Protein AF-A0A1N7SXP9-F1 (afdb_monomer)

Foldseek 3Di:
DPPDDPDDDDDDDDPDDDFDDDADPQFQAAGDDDDDDPPDDDDDDDDDADDDDDDPDWDDDWDKDKDFDWAADPCLQCPVLVVQQVVCDPNRDDADWAAFDPDQQLQRSLVHGQDNVRTDGRCSVVVLQLACQPPFADLLDDGDDDRHSNVDDPRCRRRNDGGFDDDDPVRDDFRPPPDPDDDDDADPPDHDPVSVVVSVVVVVVVNCCRGQNVDPQSVCVVVVHGDDCVRVSHIGTPDMDMDIDDDGDDDDDD

Organism: NCBI:txid1701573

Sequence (254 aa):
MSNIQTGAERMPHDLSHLGFLAGQIGRLITISTTPVIAGDSFEMDAVGALRLSPLRRGLAIDSTVDIFTFYVPHRHVYGEQWIKFMKDGVNATPLPTVNTTGYIDHAAFLGTINPDTNKIPKHLFQGYLNIYNNYFKAPWMPDRTEANPNELNQDDARYGFRCCHLKNIWTAPLPPETELSRQMTTSTTSIDIMGLQAAYANLHTDQERDYFMQRYHDVISSFGGKTSYDADNRPLLVMRSNLWASGYDVDGTD

Mean predicted aligned error: 4.76 Å

pLDDT: mean 95.58, std 4.54, range [49.41, 98.5]

Solvent-accessible surface area (backbone atoms only — not comparable to full-atom values): 16625 Å² total; per-residue (Å²): 133,86,91,70,87,88,76,80,82,92,72,93,76,91,80,85,79,88,78,90,85,85,77,49,91,61,30,54,58,39,78,75,86,79,94,80,60,95,86,66,84,86,85,85,87,90,84,86,85,89,81,78,79,89,66,98,60,71,87,86,76,71,48,79,47,79,50,77,43,70,50,67,61,63,51,66,61,50,38,69,58,40,57,49,32,68,71,48,46,97,75,34,74,80,81,66,65,30,45,38,44,95,44,63,48,35,33,30,24,69,47,37,76,42,48,96,81,29,54,45,59,39,55,62,58,46,42,51,44,42,43,40,58,72,70,45,52,61,88,85,53,80,74,76,74,77,86,32,53,51,75,47,54,71,59,44,19,42,30,15,48,76,47,72,64,77,80,42,84,86,62,54,59,77,56,89,83,63,78,91,73,84,89,77,95,63,58,99,88,51,73,59,69,69,57,50,54,51,51,52,54,50,50,51,58,51,50,48,31,66,76,70,28,80,43,73,61,44,49,42,40,74,75,73,46,87,71,61,51,78,76,74,54,46,53,43,79,75,48,77,49,76,49,74,53,78,87,82,72,82,85,85,85,128

Radius of gyration: 24.66 Å; Cα contacts (8 Å, |Δi|>4): 259; chains: 1; bounding box: 56×69×88 Å

Secondary structure (DSSP, 8-state):
------------------------TTEE---------TT------------PPPPSSS--SPEEEEEEEEE--HHHHHTHHHHHHHHHGGGPPPPPEEE--SSTTTTGGGTSPPPTTSEEEHHHHHHHHHHIIIIIS-TTSPPP--SSGGGS-HHHHHH-EEPPPSP-TTTSPPPTT--S-------SS---HHHHHHHHHHHHHHHHHHHT--SHHHHHHHTT----TTTTTPPEEEEEEEEEE---------

Nearest PDB structures (foldseek):
  1kvp-assembly1_A  TM=9.855E-01  e=1.228E-36  Sinsheimervirus phiX174
  1al0-assembly1_F  TM=9.454E-01  e=8.897E-37  Sinsheimervirus phiX174
  1cd3-assembly1_F  TM=9.338E-01  e=9.065E-36  Sinsheimervirus phiX174
  1m06-assembly1_F  TM=9.993E-01  e=2.321E-33  Escherichia phage alpha3
  1gff-assembly1_1  TM=9.988E-01  e=2.023E-30  Escherichia phage G4

Structure (mmCIF, N/CA/C/O backbone):
data_AF-A0A1N7SXP9-F1
#
_entry.id   AF-A0A1N7SXP9-F1
#
loop_
_atom_site.group_PDB
_atom_site.id
_atom_site.type_symbol
_atom_site.label_atom_id
_atom_site.label_alt_id
_atom_site.label_comp_id
_atom_site.label_asym_id
_atom_site.label_entity_id
_atom_site.label_seq_id
_atom_site.pdbx_PDB_ins_code
_atom_site.Cartn_x
_atom_site.Cartn_y
_atom_site.Cartn_z
_atom_site.occupancy
_atom_site.B_iso_or_equiv
_atom_site.auth_seq_id
_atom_site.auth_comp_id
_atom_site.auth_asym_id
_atom_site.auth_atom_id
_atom_site.pdbx_PDB_model_num
ATOM 1 N N . MET A 1 1 ? 11.241 25.075 -43.510 1.00 49.41 1 MET A N 1
ATOM 2 C CA . MET A 1 1 ? 10.287 24.407 -42.603 1.00 49.41 1 MET A CA 1
ATOM 3 C C . MET A 1 1 ? 11.030 23.272 -41.932 1.00 49.41 1 MET A C 1
ATOM 5 O O . MET A 1 1 ? 11.465 22.367 -42.631 1.00 49.41 1 MET A O 1
ATOM 9 N N . SER A 1 2 ? 11.293 23.370 -40.631 1.00 62.28 2 SER A N 1
ATOM 10 C CA . SER A 1 2 ? 11.876 22.257 -39.881 1.00 62.28 2 SER A CA 1
ATOM 11 C C . SER A 1 2 ? 10.828 21.150 -39.776 1.00 62.28 2 SER A C 1
ATOM 13 O O . SER A 1 2 ? 9.728 21.382 -39.282 1.00 62.28 2 SER A O 1
ATOM 15 N N . ASN A 1 3 ? 11.152 19.971 -40.303 1.00 77.88 3 ASN A N 1
ATOM 16 C CA . ASN A 1 3 ? 10.284 18.798 -40.272 1.00 77.88 3 ASN A CA 1
ATOM 17 C C . ASN A 1 3 ? 10.389 18.151 -38.881 1.00 77.88 3 ASN A C 1
ATOM 19 O O . ASN A 1 3 ? 11.187 17.243 -38.671 1.00 77.88 3 ASN A O 1
ATOM 23 N N . ILE A 1 4 ? 9.686 18.722 -37.902 1.00 81.38 4 ILE A N 1
ATOM 24 C CA . ILE A 1 4 ? 9.660 18.229 -36.520 1.00 81.38 4 ILE A CA 1
ATOM 25 C C . ILE A 1 4 ? 8.417 17.356 -36.371 1.00 81.38 4 ILE A C 1
ATOM 27 O O . ILE A 1 4 ? 7.313 17.794 -36.686 1.00 81.38 4 ILE A O 1
ATOM 31 N N . GLN A 1 5 ? 8.588 16.129 -35.885 1.00 83.06 5 GLN A N 1
ATOM 32 C CA . GLN A 1 5 ? 7.473 15.237 -35.588 1.00 83.06 5 GLN A CA 1
ATOM 33 C C . GLN A 1 5 ? 6.724 15.743 -34.344 1.00 83.06 5 GLN A C 1
ATOM 35 O O . GLN A 1 5 ? 7.260 15.718 -33.240 1.00 83.06 5 GLN A O 1
ATOM 40 N N . THR A 1 6 ? 5.492 16.225 -34.524 1.00 83.38 6 THR A N 1
ATOM 41 C CA . THR A 1 6 ? 4.668 16.830 -33.455 1.00 83.38 6 THR A CA 1
ATOM 42 C C . THR A 1 6 ? 3.633 15.882 -32.853 1.00 83.38 6 THR A C 1
ATOM 44 O O . THR A 1 6 ? 2.948 16.254 -31.905 1.00 83.38 6 THR A O 1
ATOM 47 N N . GLY A 1 7 ? 3.480 14.683 -33.413 1.00 82.31 7 GLY A N 1
ATOM 48 C CA . GLY A 1 7 ? 2.499 13.697 -32.976 1.00 82.31 7 GLY A CA 1
ATOM 49 C C . GLY A 1 7 ? 3.064 12.284 -33.009 1.00 82.31 7 GLY A C 1
ATOM 50 O O . GLY A 1 7 ? 3.933 11.958 -33.822 1.00 82.31 7 GLY A O 1
ATOM 51 N N . ALA A 1 8 ? 2.546 11.452 -32.115 1.00 89.81 8 ALA A N 1
ATOM 52 C CA . ALA A 1 8 ? 2.747 10.015 -32.110 1.00 89.81 8 ALA A CA 1
ATOM 53 C C . ALA A 1 8 ? 1.379 9.356 -31.924 1.00 89.81 8 ALA A C 1
ATOM 55 O O . ALA A 1 8 ? 0.579 9.804 -31.101 1.00 89.81 8 ALA A O 1
ATOM 56 N N . GLU A 1 9 ? 1.100 8.324 -32.712 1.00 91.06 9 GLU A N 1
ATOM 57 C CA . GLU A 1 9 ? -0.087 7.500 -32.511 1.00 91.06 9 GLU A CA 1
ATOM 58 C C . GLU A 1 9 ? 0.155 6.535 -31.353 1.00 91.06 9 GLU A C 1
ATOM 60 O O . GLU A 1 9 ? 1.269 6.050 -31.144 1.00 91.06 9 GLU A O 1
ATOM 65 N N . ARG A 1 10 ? -0.899 6.260 -30.583 1.00 94.19 10 ARG A N 1
ATOM 66 C CA . ARG A 1 10 ? -0.813 5.309 -29.483 1.00 94.19 10 ARG A CA 1
ATOM 67 C C . ARG A 1 10 ? -0.680 3.896 -30.046 1.00 94.19 10 ARG A C 1
ATOM 69 O O . ARG A 1 10 ? -1.548 3.446 -30.788 1.00 94.19 10 ARG A O 1
ATOM 76 N N . MET A 1 11 ? 0.361 3.188 -29.626 1.00 95.00 11 MET A N 1
ATOM 77 C CA . MET A 1 11 ? 0.603 1.794 -29.987 1.00 95.00 11 MET A CA 1
ATOM 78 C C . MET A 1 11 ? 0.809 0.937 -28.733 1.00 95.00 11 MET A C 1
ATOM 80 O O . MET A 1 11 ? 1.164 1.473 -27.679 1.00 95.00 11 MET A O 1
ATOM 84 N N . PRO A 1 12 ? 0.555 -0.380 -28.802 1.00 96.06 12 PRO A N 1
ATOM 85 C CA . PRO A 1 12 ? 0.919 -1.278 -27.717 1.00 96.06 12 PRO A CA 1
ATOM 86 C C . PRO A 1 12 ? 2.444 -1.317 -27.569 1.00 96.06 12 PRO A C 1
ATOM 88 O O . PRO A 1 12 ? 3.170 -1.514 -28.543 1.00 96.06 12 PRO A O 1
ATOM 91 N N . HIS A 1 13 ? 2.918 -1.141 -26.339 1.00 96.62 13 HIS A N 1
ATOM 92 C CA . HIS A 1 13 ? 4.320 -1.306 -25.976 1.00 96.62 13 HIS A CA 1
ATOM 93 C C . HIS A 1 13 ? 4.456 -2.567 -25.127 1.00 96.62 13 HIS A C 1
ATOM 95 O O . HIS A 1 13 ? 3.844 -2.659 -24.065 1.00 96.62 13 HIS A O 1
ATOM 101 N N . ASP A 1 14 ? 5.249 -3.531 -25.595 1.00 96.94 14 ASP A N 1
ATOM 102 C CA . ASP A 1 14 ? 5.559 -4.723 -24.811 1.00 96.94 14 ASP A CA 1
ATOM 103 C C . ASP A 1 14 ? 6.629 -4.391 -23.763 1.00 96.94 14 ASP A C 1
ATOM 105 O O . ASP A 1 14 ? 7.770 -4.066 -24.096 1.00 96.94 14 ASP A O 1
ATOM 109 N N . LEU A 1 15 ? 6.228 -4.433 -22.492 1.00 97.56 15 LEU A N 1
ATOM 110 C CA . LEU A 1 15 ? 7.081 -4.207 -21.321 1.00 97.56 15 LEU A CA 1
A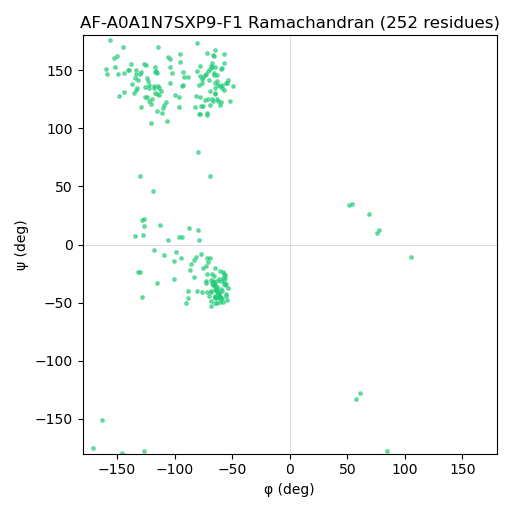TOM 111 C C . LEU A 1 15 ? 7.257 -5.493 -20.493 1.00 97.56 15 LEU A C 1
ATOM 113 O O . LEU A 1 15 ? 7.646 -5.444 -19.319 1.00 97.56 15 LEU A O 1
ATOM 117 N N . SER A 1 16 ? 6.947 -6.648 -21.089 1.00 97.50 16 SER A N 1
ATOM 118 C CA . SER A 1 16 ? 7.041 -7.950 -20.437 1.00 97.50 16 SER A CA 1
ATOM 119 C C . SER A 1 16 ? 8.482 -8.265 -20.045 1.00 97.50 16 SER A C 1
ATOM 121 O O . SER A 1 16 ? 9.429 -8.040 -20.798 1.00 97.50 16 SER A O 1
ATOM 123 N N . HIS A 1 17 ? 8.656 -8.810 -18.845 1.00 97.94 17 HIS A N 1
ATOM 124 C CA . HIS A 1 17 ? 9.955 -9.213 -18.321 1.00 97.94 17 HIS A CA 1
ATOM 125 C C . HIS A 1 17 ? 9.796 -10.355 -17.316 1.00 97.94 17 HIS A C 1
ATOM 127 O O . HIS A 1 17 ? 8.719 -10.584 -16.769 1.00 97.94 17 HIS A O 1
ATOM 133 N N . LEU A 1 18 ? 10.891 -11.074 -17.070 1.00 97.81 18 LEU A N 1
ATOM 134 C CA . LEU A 1 18 ? 10.956 -12.115 -16.047 1.00 97.81 18 LEU A CA 1
ATOM 135 C C . LEU A 1 18 ? 11.473 -11.528 -14.730 1.00 97.81 18 LEU A C 1
ATOM 137 O O . LEU A 1 18 ? 12.312 -10.628 -14.733 1.00 97.81 18 LEU A O 1
ATOM 141 N N . GLY A 1 19 ? 11.013 -12.081 -13.608 1.00 96.38 19 GLY A N 1
ATOM 142 C CA . GLY A 1 19 ? 11.486 -11.732 -12.270 1.00 96.38 19 GLY A CA 1
ATOM 143 C C . GLY A 1 19 ? 11.945 -12.971 -11.509 1.00 96.38 19 GLY A C 1
ATOM 144 O O . GLY A 1 19 ? 11.194 -13.936 -11.380 1.00 96.38 19 GLY A O 1
ATOM 145 N N . PHE A 1 20 ? 13.168 -12.936 -10.981 1.00 97.56 20 PHE A N 1
ATOM 146 C CA . PHE A 1 20 ? 13.692 -13.954 -10.069 1.00 97.56 20 PHE A CA 1
ATOM 147 C C . PHE A 1 20 ? 13.841 -13.330 -8.691 1.00 97.56 20 PHE A C 1
ATOM 149 O O . PHE A 1 20 ? 14.631 -12.408 -8.504 1.00 97.56 20 PHE A O 1
ATOM 156 N N . LEU A 1 21 ? 13.035 -13.800 -7.746 1.00 96.69 21 LEU A N 1
ATOM 157 C CA . LEU A 1 21 ? 12.770 -13.080 -6.508 1.00 96.69 21 LEU A CA 1
ATOM 158 C C . LEU A 1 21 ? 12.992 -13.987 -5.303 1.00 96.69 21 LEU A C 1
ATOM 160 O O . LEU A 1 21 ? 12.752 -15.193 -5.358 1.00 96.69 21 LEU A O 1
ATOM 164 N N . ALA A 1 22 ? 13.416 -13.378 -4.203 1.00 96.62 22 ALA A N 1
ATOM 165 C CA . ALA A 1 22 ? 13.510 -14.006 -2.897 1.00 96.62 22 ALA A CA 1
ATOM 166 C C . ALA A 1 22 ? 13.140 -12.976 -1.827 1.00 96.62 22 ALA A C 1
ATOM 168 O O . ALA A 1 22 ? 13.402 -11.785 -1.984 1.00 96.62 22 ALA A O 1
ATOM 169 N N . GLY A 1 23 ? 12.534 -13.433 -0.736 1.00 96.06 23 GLY A N 1
ATOM 170 C CA . GLY A 1 23 ? 12.076 -12.567 0.343 1.00 96.06 23 GLY A CA 1
ATOM 171 C C . GLY A 1 23 ? 11.961 -13.318 1.662 1.00 96.06 23 GLY A C 1
ATOM 172 O O . GLY A 1 23 ? 12.167 -14.529 1.730 1.00 96.06 23 GLY A O 1
ATOM 173 N N . GLN A 1 24 ? 11.637 -12.579 2.718 1.00 97.44 24 GLN A N 1
ATOM 174 C CA . GLN A 1 24 ? 11.393 -13.128 4.050 1.00 97.44 24 GLN A CA 1
ATOM 175 C C . GLN A 1 24 ? 9.890 -13.193 4.321 1.00 97.44 24 GLN A C 1
ATOM 177 O O . GLN A 1 24 ? 9.130 -12.327 3.887 1.00 97.44 24 GLN A O 1
ATOM 182 N N . ILE A 1 25 ? 9.459 -14.195 5.087 1.00 97.25 25 ILE A N 1
ATOM 183 C CA . ILE A 1 25 ? 8.057 -14.311 5.500 1.00 97.25 25 ILE A CA 1
ATOM 184 C C . ILE A 1 25 ? 7.681 -13.130 6.406 1.00 97.25 25 ILE A C 1
ATOM 186 O O . ILE A 1 25 ? 8.442 -12.729 7.288 1.00 97.25 25 ILE A O 1
ATOM 190 N N . GLY A 1 26 ? 6.479 -12.587 6.197 1.00 97.38 26 GLY A N 1
ATOM 191 C CA . GLY A 1 26 ? 5.932 -11.498 7.007 1.00 97.38 26 GLY A CA 1
ATOM 192 C C . GLY A 1 26 ? 6.505 -10.119 6.679 1.00 97.38 26 GLY A C 1
ATOM 193 O O . GLY A 1 26 ? 6.283 -9.184 7.450 1.00 97.38 26 GLY A O 1
ATOM 194 N N . ARG A 1 27 ? 7.232 -9.977 5.563 1.00 98.31 27 ARG A N 1
ATOM 195 C CA . ARG A 1 27 ? 7.711 -8.690 5.054 1.00 98.31 27 ARG A CA 1
ATOM 196 C C . ARG A 1 27 ? 7.118 -8.394 3.676 1.00 98.31 27 ARG A C 1
ATOM 198 O O . ARG A 1 27 ? 7.074 -9.268 2.814 1.00 98.31 27 ARG A O 1
ATOM 205 N N . LEU A 1 28 ? 6.650 -7.164 3.488 1.00 98.38 28 LEU A N 1
ATOM 206 C CA . LEU A 1 28 ? 6.155 -6.663 2.210 1.00 98.38 28 LEU A CA 1
ATOM 207 C C . LEU A 1 28 ? 7.343 -6.337 1.309 1.00 98.38 28 LEU A C 1
ATOM 209 O O . LEU A 1 28 ? 8.125 -5.457 1.646 1.00 98.38 28 LEU A O 1
ATOM 213 N N . ILE A 1 29 ? 7.458 -6.999 0.162 1.00 97.75 29 ILE A N 1
ATOM 214 C CA . ILE A 1 29 ? 8.531 -6.754 -0.804 1.00 97.75 29 ILE A CA 1
ATOM 215 C C . ILE A 1 29 ? 7.952 -6.402 -2.172 1.00 97.75 29 ILE A C 1
ATOM 217 O O . ILE A 1 29 ? 6.947 -6.971 -2.603 1.00 97.75 29 ILE A O 1
ATOM 221 N N . THR A 1 30 ? 8.588 -5.455 -2.857 1.00 98.31 30 THR A N 1
ATOM 222 C CA . THR A 1 30 ? 8.222 -5.085 -4.226 1.00 98.31 30 THR A CA 1
ATOM 223 C C . THR A 1 30 ? 8.839 -6.074 -5.206 1.00 98.31 30 THR A C 1
ATOM 225 O O . THR A 1 30 ? 10.043 -6.311 -5.176 1.00 98.31 30 THR A O 1
ATOM 228 N N . ILE A 1 31 ? 8.013 -6.642 -6.082 1.00 97.06 31 ILE A N 1
ATOM 229 C CA . ILE A 1 31 ? 8.439 -7.677 -7.034 1.00 97.06 31 ILE A CA 1
ATOM 230 C C . ILE A 1 31 ? 8.691 -7.143 -8.448 1.00 97.06 31 ILE A C 1
ATOM 232 O O . ILE A 1 31 ? 9.519 -7.683 -9.172 1.00 97.06 31 ILE A O 1
ATOM 236 N N . SER A 1 32 ? 7.979 -6.088 -8.841 1.00 97.81 32 SER A N 1
ATOM 237 C CA . SER A 1 32 ? 8.137 -5.399 -10.120 1.00 97.81 32 SER A CA 1
ATOM 238 C C . SER A 1 32 ? 7.556 -3.991 -10.009 1.00 97.81 32 SER A C 1
ATOM 240 O O . SER A 1 32 ? 6.635 -3.749 -9.224 1.00 97.81 32 SER A O 1
ATOM 242 N N . THR A 1 33 ? 8.106 -3.059 -10.783 1.00 97.38 33 THR A N 1
ATOM 243 C CA . THR A 1 33 ? 7.574 -1.703 -10.943 1.00 97.38 33 THR A CA 1
ATOM 244 C C . THR A 1 33 ? 7.637 -1.316 -12.412 1.00 97.38 33 THR A C 1
ATOM 246 O O . THR A 1 33 ? 8.625 -1.583 -13.094 1.00 97.38 33 THR A O 1
ATOM 249 N N . THR A 1 34 ? 6.581 -0.680 -12.912 1.00 97.88 34 THR A N 1
ATOM 250 C CA . THR A 1 34 ? 6.531 -0.193 -14.291 1.00 97.88 34 THR A CA 1
ATOM 251 C C . THR A 1 34 ? 6.109 1.272 -14.278 1.00 97.88 34 THR A C 1
ATOM 253 O O . THR A 1 34 ? 5.025 1.580 -13.777 1.00 97.88 34 THR A O 1
ATOM 256 N N . PRO A 1 35 ? 6.950 2.198 -14.771 1.00 97.44 35 PRO A N 1
ATOM 257 C CA . PRO A 1 35 ? 6.554 3.591 -14.895 1.00 97.44 35 PRO A CA 1
ATOM 258 C C . PRO A 1 35 ? 5.490 3.720 -15.988 1.00 97.44 35 PRO A C 1
ATOM 260 O O . PRO A 1 35 ? 5.658 3.199 -17.088 1.00 97.44 35 PRO A O 1
ATOM 263 N N . VAL A 1 36 ? 4.410 4.433 -15.683 1.00 97.19 36 VAL A N 1
ATOM 264 C CA . VAL A 1 36 ? 3.314 4.715 -16.620 1.00 97.19 36 VAL A CA 1
ATOM 265 C C . VAL A 1 36 ? 3.208 6.214 -16.869 1.00 97.19 36 VAL A C 1
ATOM 267 O O . VAL A 1 36 ? 3.509 7.028 -15.987 1.00 97.19 36 VAL A O 1
ATOM 270 N N . ILE A 1 37 ? 2.778 6.589 -18.069 1.00 96.94 37 ILE A N 1
ATOM 271 C CA . ILE A 1 37 ? 2.603 7.974 -18.496 1.00 96.94 37 ILE A CA 1
ATOM 272 C C . ILE A 1 37 ? 1.107 8.315 -18.501 1.00 96.94 37 ILE A C 1
ATOM 274 O O . ILE A 1 37 ? 0.229 7.462 -18.638 1.00 96.94 37 ILE A O 1
ATOM 278 N N . ALA A 1 38 ? 0.789 9.595 -18.305 1.00 96.06 38 ALA A N 1
ATOM 279 C CA . ALA A 1 38 ? -0.585 10.069 -18.391 1.00 96.06 38 ALA A CA 1
ATOM 280 C C . ALA A 1 38 ? -1.167 9.798 -19.792 1.00 96.06 38 ALA A C 1
ATOM 282 O O . ALA A 1 38 ? -0.638 10.289 -20.786 1.00 96.06 38 ALA A O 1
ATOM 283 N N . GLY A 1 39 ? -2.278 9.057 -19.851 1.00 95.00 39 GLY A N 1
ATOM 284 C CA . GLY A 1 39 ? -2.935 8.648 -21.099 1.00 95.00 39 GLY A CA 1
ATOM 285 C C . GLY A 1 39 ? -2.727 7.175 -21.465 1.00 95.00 39 GLY A C 1
ATOM 286 O O . GLY A 1 39 ? -3.438 6.666 -22.335 1.00 95.00 39 GLY A O 1
ATOM 287 N N . ASP A 1 40 ? -1.825 6.476 -20.775 1.00 96.69 40 ASP A N 1
ATOM 288 C CA . ASP A 1 40 ? -1.619 5.045 -20.974 1.00 96.69 40 ASP A CA 1
ATOM 289 C C . ASP A 1 40 ? -2.816 4.228 -20.468 1.00 96.69 40 ASP A C 1
ATOM 291 O O . ASP A 1 40 ? -3.513 4.593 -19.518 1.00 96.69 40 ASP A O 1
ATOM 295 N N . SER A 1 41 ? -3.037 3.072 -21.090 1.00 96.81 41 SER A N 1
ATOM 296 C CA . SER A 1 41 ? -3.772 1.970 -20.461 1.00 96.81 41 SER A CA 1
ATOM 297 C C . SER A 1 41 ? -2.777 0.855 -20.218 1.00 96.81 41 SER A C 1
ATOM 299 O O . SER A 1 41 ? -2.001 0.523 -21.113 1.00 96.81 41 SER A O 1
ATOM 301 N N . PHE A 1 42 ? -2.807 0.323 -19.005 1.00 97.00 42 PHE A N 1
ATOM 302 C CA . PHE A 1 42 ? -1.864 -0.667 -18.520 1.00 97.00 42 PHE A CA 1
ATOM 303 C C . PHE A 1 42 ? -2.594 -1.986 -18.278 1.00 97.00 42 PHE A C 1
ATOM 305 O O . PHE A 1 42 ? -3.665 -1.998 -17.670 1.00 97.00 42 PHE A O 1
ATOM 312 N N . GLU A 1 43 ? -1.995 -3.076 -18.738 1.00 96.94 43 GLU A N 1
ATOM 313 C CA . GLU A 1 43 ? -2.467 -4.444 -18.550 1.00 96.94 43 GLU A CA 1
ATOM 314 C C . GLU A 1 43 ? -1.276 -5.311 -18.142 1.00 96.94 43 GLU A C 1
ATOM 316 O O . GLU A 1 43 ? -0.154 -5.089 -18.598 1.00 96.94 43 GLU A O 1
ATOM 321 N N . MET A 1 44 ? -1.515 -6.274 -17.254 1.00 96.56 44 MET A N 1
ATOM 322 C CA . MET A 1 44 ? -0.490 -7.180 -16.754 1.00 96.56 44 MET A CA 1
ATOM 323 C C . MET A 1 44 ? -1.111 -8.538 -16.441 1.00 96.56 44 MET A C 1
ATOM 325 O O . MET A 1 44 ? -2.066 -8.615 -15.670 1.00 96.56 44 MET A O 1
ATOM 329 N N . ASP A 1 45 ? -0.508 -9.593 -16.985 1.00 97.00 45 ASP A N 1
ATOM 330 C CA . ASP A 1 45 ? -0.754 -10.977 -16.590 1.00 97.00 45 ASP A CA 1
ATOM 331 C C . ASP A 1 45 ? 0.529 -11.554 -15.979 1.00 97.00 45 ASP A C 1
ATOM 333 O O . ASP A 1 45 ? 1.571 -11.643 -16.632 1.00 97.00 45 ASP A O 1
ATOM 337 N N . ALA A 1 46 ? 0.472 -11.874 -14.688 1.00 95.56 46 ALA A N 1
ATOM 338 C CA . ALA A 1 46 ? 1.614 -12.347 -13.922 1.00 95.56 46 ALA A CA 1
ATOM 339 C C . ALA A 1 46 ? 1.477 -13.844 -13.654 1.00 95.56 46 ALA A C 1
ATOM 341 O O . ALA A 1 46 ? 0.711 -14.266 -12.787 1.00 95.56 46 ALA A O 1
ATOM 342 N N . VAL A 1 47 ? 2.278 -14.641 -14.360 1.00 96.81 47 VAL A N 1
ATOM 343 C CA . VAL A 1 47 ? 2.299 -16.099 -14.220 1.00 96.81 47 VAL A CA 1
ATOM 344 C C . VAL A 1 47 ? 3.665 -16.548 -13.720 1.00 96.81 47 VAL A C 1
ATOM 346 O O . VAL A 1 47 ? 4.705 -16.170 -14.259 1.00 96.81 47 VAL A O 1
ATOM 349 N N . GLY A 1 48 ? 3.671 -17.377 -12.680 1.00 95.31 48 GLY A N 1
ATOM 350 C CA . GLY A 1 48 ? 4.901 -17.882 -12.087 1.00 95.31 48 GLY A CA 1
ATOM 351 C C . GLY A 1 48 ? 4.654 -18.978 -11.060 1.00 95.31 48 GLY A C 1
ATOM 352 O O . GLY A 1 48 ? 3.529 -19.425 -10.853 1.00 95.31 48 GLY A O 1
ATOM 353 N N . ALA A 1 49 ? 5.733 -19.404 -10.410 1.00 95.94 49 ALA A N 1
ATOM 354 C CA . ALA A 1 49 ? 5.695 -20.367 -9.319 1.00 95.94 49 ALA A CA 1
ATOM 355 C C . ALA A 1 49 ? 6.327 -19.754 -8.068 1.00 95.94 49 ALA A C 1
ATOM 357 O O . ALA A 1 49 ? 7.387 -19.133 -8.145 1.00 95.94 49 ALA A O 1
ATOM 358 N N . LEU A 1 50 ? 5.703 -19.978 -6.914 1.00 96.25 50 LEU A N 1
ATOM 359 C CA . LEU A 1 50 ? 6.249 -19.610 -5.612 1.00 96.25 50 LEU A CA 1
ATOM 360 C C . LEU A 1 50 ? 6.772 -20.860 -4.907 1.00 96.25 50 LEU A C 1
ATOM 362 O O . LEU A 1 50 ? 6.151 -21.920 -4.966 1.00 96.25 50 LEU A O 1
ATOM 366 N N . ARG A 1 51 ? 7.925 -20.742 -4.247 1.00 95.62 51 ARG A N 1
ATOM 367 C CA . ARG A 1 51 ? 8.553 -21.831 -3.494 1.00 95.62 51 ARG A CA 1
ATOM 368 C C . ARG A 1 51 ? 9.005 -21.328 -2.133 1.00 95.62 51 ARG A C 1
ATOM 370 O O . ARG A 1 51 ? 9.439 -20.185 -2.008 1.00 95.62 51 ARG A O 1
ATOM 377 N N . LEU A 1 52 ? 8.944 -22.206 -1.141 1.00 96.75 52 LEU A N 1
ATOM 378 C CA . LEU A 1 52 ? 9.604 -22.011 0.145 1.00 96.75 52 LEU A CA 1
ATOM 379 C C . LEU A 1 52 ? 10.961 -22.721 0.137 1.00 96.75 52 LEU A C 1
ATOM 381 O O . LEU A 1 52 ? 11.183 -23.659 -0.632 1.00 96.75 52 LEU A O 1
ATOM 385 N N . SER A 1 53 ? 11.873 -22.272 0.999 1.00 97.25 53 SER A N 1
ATOM 386 C CA . SER A 1 53 ? 13.127 -22.988 1.248 1.00 97.25 53 SER A CA 1
ATOM 387 C C . SER A 1 53 ? 12.848 -24.410 1.762 1.00 97.25 53 SER A C 1
ATOM 389 O O . SER A 1 53 ? 11.827 -24.612 2.426 1.00 97.25 53 SER A O 1
ATOM 391 N N . PRO A 1 54 ? 13.748 -25.384 1.518 1.00 96.81 54 PRO A N 1
ATOM 392 C CA . PRO A 1 54 ? 13.575 -26.753 1.997 1.00 96.81 54 PRO A CA 1
ATOM 393 C C . PRO A 1 54 ? 13.281 -26.800 3.499 1.00 96.81 54 PRO A C 1
ATOM 395 O O . PRO A 1 54 ? 14.042 -26.272 4.317 1.00 96.81 54 PRO A O 1
ATOM 398 N N . LEU A 1 55 ? 12.157 -27.419 3.857 1.00 96.12 55 LEU A N 1
ATOM 399 C CA . LEU A 1 55 ? 11.752 -27.585 5.245 1.00 96.12 55 LEU A CA 1
ATOM 400 C C . LEU A 1 55 ? 12.537 -28.729 5.890 1.00 96.12 55 LEU A C 1
ATOM 402 O O . LEU A 1 55 ? 12.966 -29.673 5.236 1.00 96.12 55 LEU A O 1
ATOM 406 N N . ARG A 1 56 ? 12.701 -28.661 7.214 1.00 95.62 56 ARG A N 1
ATOM 407 C CA . ARG A 1 56 ? 13.389 -29.715 7.984 1.00 95.62 56 ARG A CA 1
ATOM 408 C C . ARG A 1 56 ? 12.586 -31.019 8.084 1.00 95.62 56 ARG A C 1
ATOM 410 O O . ARG A 1 56 ? 13.119 -32.018 8.549 1.00 95.62 56 ARG A O 1
ATOM 417 N N . ARG A 1 57 ? 11.291 -30.974 7.770 1.00 95.00 57 ARG A N 1
ATOM 418 C CA . ARG A 1 57 ? 10.311 -32.061 7.895 1.00 95.00 57 ARG A CA 1
ATOM 419 C C . ARG A 1 57 ? 9.318 -31.953 6.737 1.00 95.00 57 ARG A C 1
ATOM 421 O O . ARG A 1 57 ? 9.308 -30.927 6.057 1.00 95.00 57 ARG A O 1
ATOM 428 N N . GLY A 1 58 ? 8.483 -32.978 6.579 1.00 93.94 58 GLY A N 1
ATOM 429 C CA . GLY A 1 58 ? 7.364 -32.940 5.643 1.00 93.94 58 GLY A CA 1
ATOM 430 C C . GLY A 1 58 ? 6.399 -31.779 5.900 1.00 93.94 58 GLY A C 1
ATOM 431 O O . GLY A 1 58 ? 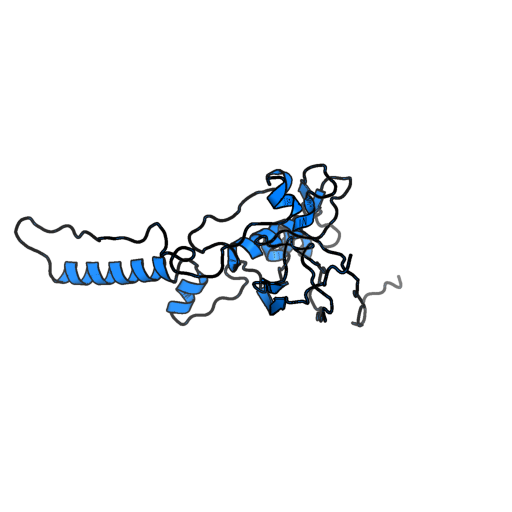6.421 -31.136 6.961 1.00 93.94 58 GLY A O 1
ATOM 432 N N . LEU A 1 59 ? 5.573 -31.502 4.900 1.00 95.25 59 LEU A N 1
ATOM 433 C CA . LEU A 1 59 ? 4.591 -30.430 4.886 1.00 95.25 59 LEU A CA 1
ATOM 434 C C . LEU A 1 59 ? 3.593 -30.594 6.035 1.00 95.25 59 LEU A C 1
ATOM 436 O O . LEU A 1 59 ? 3.116 -31.685 6.337 1.00 95.25 59 LEU A O 1
ATOM 440 N N . ALA A 1 60 ? 3.283 -29.476 6.688 1.00 95.75 60 ALA A N 1
ATOM 441 C CA . ALA A 1 60 ? 2.363 -29.454 7.823 1.00 95.75 60 ALA A CA 1
ATOM 442 C C . ALA A 1 60 ? 1.252 -28.416 7.652 1.00 95.75 60 ALA A C 1
ATOM 444 O O . ALA A 1 60 ? 0.096 -28.700 7.950 1.00 95.75 60 ALA A O 1
ATOM 445 N N . ILE A 1 61 ? 1.603 -27.205 7.214 1.00 96.62 61 ILE A N 1
ATOM 446 C CA . ILE A 1 61 ? 0.670 -26.089 7.054 1.00 96.62 61 ILE A CA 1
ATOM 447 C C . ILE A 1 61 ? 1.083 -25.297 5.816 1.00 96.62 61 ILE A C 1
ATOM 449 O O . ILE A 1 61 ? 2.252 -24.929 5.681 1.00 96.62 61 ILE A O 1
ATOM 453 N N . ASP A 1 62 ? 0.113 -25.016 4.951 1.00 96.69 62 ASP A N 1
ATOM 454 C CA . ASP A 1 62 ? 0.299 -24.184 3.766 1.00 96.69 62 ASP A CA 1
ATOM 455 C C . ASP A 1 62 ? 0.447 -22.703 4.139 1.00 96.69 62 ASP A C 1
ATOM 457 O O . ASP A 1 62 ? -0.179 -22.202 5.079 1.00 96.69 62 ASP A O 1
ATOM 461 N N . SER A 1 63 ? 1.249 -21.964 3.374 1.00 96.50 63 SER A N 1
ATOM 462 C CA . SER A 1 63 ? 1.395 -20.515 3.548 1.00 96.50 63 SER A CA 1
ATOM 463 C C . SER A 1 63 ? 0.422 -19.743 2.658 1.00 96.50 63 SER A C 1
ATOM 465 O O . SER A 1 63 ? 0.300 -20.049 1.472 1.00 96.50 63 SER A O 1
ATOM 467 N N . THR A 1 64 ? -0.208 -18.694 3.189 1.00 97.06 64 THR A N 1
ATOM 468 C CA . THR A 1 64 ? -0.963 -17.726 2.378 1.00 97.06 64 THR A CA 1
ATOM 469 C C . THR A 1 64 ? -0.021 -16.778 1.651 1.00 97.06 64 THR A C 1
ATOM 471 O O . THR A 1 64 ? 0.924 -16.263 2.253 1.00 97.06 64 THR A O 1
ATOM 474 N N . VAL A 1 65 ? -0.327 -16.469 0.398 1.00 97.25 65 VAL A N 1
ATOM 475 C CA . VAL A 1 65 ? 0.397 -15.499 -0.422 1.00 97.25 65 VAL A CA 1
ATOM 476 C C . VAL A 1 65 ? -0.593 -14.454 -0.911 1.00 97.25 65 VAL A C 1
ATOM 478 O O . VAL A 1 65 ? -1.605 -14.789 -1.525 1.00 97.25 65 VAL A O 1
ATOM 481 N N . ASP A 1 66 ? -0.275 -13.186 -0.668 1.00 98.25 66 ASP A N 1
ATOM 482 C CA . ASP A 1 66 ? -1.004 -12.050 -1.217 1.00 98.25 66 ASP A CA 1
ATOM 483 C C . ASP A 1 66 ? -0.115 -11.285 -2.201 1.00 98.25 66 ASP A C 1
ATOM 485 O O . ASP A 1 66 ? 1.006 -10.895 -1.869 1.00 98.25 66 ASP A O 1
ATOM 489 N N . ILE A 1 67 ? -0.636 -11.041 -3.403 1.00 97.81 67 ILE A N 1
ATOM 490 C CA . ILE A 1 67 ? -0.002 -10.220 -4.437 1.00 97.81 67 ILE A CA 1
ATOM 491 C C . ILE A 1 67 ? -0.884 -8.998 -4.667 1.00 97.81 67 ILE A C 1
ATOM 493 O O . ILE A 1 67 ? -2.094 -9.123 -4.867 1.00 97.81 67 ILE A O 1
ATOM 497 N N . PHE A 1 68 ? -0.274 -7.815 -4.641 1.00 98.50 68 PHE A N 1
ATOM 498 C CA . PHE A 1 68 ? -0.969 -6.543 -4.791 1.00 98.50 68 PHE A CA 1
ATOM 499 C C . PHE A 1 68 ? -0.381 -5.736 -5.942 1.00 98.50 68 PHE A C 1
ATOM 501 O O . PHE A 1 68 ? 0.836 -5.671 -6.107 1.00 98.50 68 PHE A O 1
ATOM 508 N N . THR A 1 69 ? -1.252 -5.038 -6.664 1.00 98.38 69 THR A N 1
ATOM 509 C CA . THR A 1 69 ? -0.872 -4.039 -7.661 1.00 98.38 69 THR A CA 1
ATOM 510 C C . THR A 1 69 ? -1.467 -2.703 -7.253 1.00 98.38 69 THR A C 1
ATOM 512 O O . THR A 1 69 ? -2.686 -2.565 -7.129 1.00 98.38 69 THR A O 1
ATOM 515 N N . PHE A 1 70 ? -0.603 -1.711 -7.051 1.00 98.50 70 PHE A N 1
ATOM 516 C CA . PHE A 1 70 ? -0.997 -0.350 -6.705 1.00 98.50 70 PHE A CA 1
ATOM 517 C C . PHE A 1 70 ? -0.604 0.624 -7.809 1.00 98.50 70 PHE A C 1
ATOM 519 O O . PHE A 1 70 ? 0.437 0.474 -8.445 1.00 98.50 70 PHE A O 1
ATOM 526 N N . TYR A 1 71 ? -1.407 1.669 -7.974 1.00 98.31 71 TYR A N 1
ATOM 527 C CA . TYR A 1 71 ? -1.072 2.834 -8.775 1.00 98.31 71 TYR A CA 1
ATOM 528 C C . TYR A 1 71 ? -0.773 4.024 -7.859 1.00 98.31 71 TYR A C 1
ATOM 530 O O . TYR A 1 71 ? -1.607 4.422 -7.040 1.00 98.31 71 TYR A O 1
ATOM 538 N N . VAL A 1 72 ? 0.429 4.589 -8.001 1.00 98.25 72 VAL A N 1
ATOM 539 C CA . VAL A 1 72 ? 0.893 5.757 -7.240 1.00 98.25 72 VAL A CA 1
ATOM 540 C C . VAL A 1 72 ? 1.229 6.888 -8.213 1.00 98.25 72 VAL A C 1
ATOM 542 O O . VAL A 1 72 ? 2.277 6.852 -8.860 1.00 98.25 72 VAL A O 1
ATOM 545 N N . PRO A 1 73 ? 0.380 7.922 -8.320 1.00 98.12 73 PRO A N 1
ATOM 546 C CA . PRO A 1 73 ? 0.695 9.102 -9.111 1.00 98.12 73 PRO A CA 1
ATOM 547 C C . PRO A 1 73 ? 1.959 9.807 -8.600 1.00 98.12 73 PRO A C 1
ATOM 549 O O . PRO A 1 73 ? 2.076 10.097 -7.410 1.00 98.12 73 PRO A O 1
ATOM 552 N N . HIS A 1 74 ? 2.858 10.225 -9.497 1.00 98.06 74 HIS A N 1
ATOM 553 C CA . HIS A 1 74 ? 4.021 11.048 -9.119 1.00 98.06 74 HIS A CA 1
ATOM 554 C C . HIS A 1 74 ? 3.629 12.344 -8.390 1.00 98.06 74 HIS A C 1
ATOM 556 O O . HIS A 1 74 ? 4.370 12.820 -7.527 1.00 98.06 74 HIS A O 1
ATOM 562 N N . ARG A 1 75 ? 2.433 12.880 -8.670 1.00 97.44 75 ARG A N 1
ATOM 563 C CA . ARG A 1 75 ? 1.872 14.033 -7.956 1.00 97.44 75 ARG A CA 1
ATOM 564 C C . ARG A 1 75 ? 1.692 13.774 -6.455 1.00 97.44 75 ARG A C 1
ATOM 566 O O . ARG A 1 75 ? 1.872 14.704 -5.684 1.00 97.44 75 ARG A O 1
ATOM 573 N N . HIS A 1 76 ? 1.411 12.542 -6.024 1.00 97.31 76 HIS A N 1
ATOM 574 C CA . HIS A 1 76 ? 1.300 12.202 -4.595 1.00 97.31 76 HIS A CA 1
ATOM 575 C C . HIS A 1 76 ? 2.650 12.203 -3.876 1.00 97.31 76 HIS A C 1
ATOM 577 O O . HIS A 1 76 ? 2.703 12.396 -2.668 1.00 97.31 76 HIS A O 1
ATOM 583 N N . VAL A 1 77 ? 3.748 11.982 -4.604 1.00 97.44 77 VAL A N 1
ATOM 584 C CA . VAL A 1 77 ? 5.097 11.922 -4.021 1.00 97.44 77 VAL A CA 1
ATOM 585 C C . VAL A 1 77 ? 5.766 13.291 -4.005 1.00 97.44 77 VAL A C 1
ATOM 587 O O . VAL A 1 77 ? 6.346 13.713 -3.004 1.00 97.44 77 VAL A O 1
ATOM 590 N N . TYR A 1 78 ? 5.759 13.955 -5.154 1.00 97.31 78 TYR A N 1
ATOM 591 C CA . TYR A 1 78 ? 6.480 15.207 -5.360 1.00 97.31 78 TYR A CA 1
ATOM 592 C C . TYR A 1 78 ? 5.589 16.435 -5.114 1.00 97.31 78 TYR A C 1
ATOM 594 O O . TYR A 1 78 ? 6.101 17.550 -5.039 1.00 97.31 78 TYR A O 1
ATOM 602 N N . GLY A 1 79 ? 4.269 16.257 -4.993 1.00 96.19 79 GLY A N 1
ATOM 603 C CA . GLY A 1 79 ? 3.321 17.334 -4.712 1.00 96.19 79 GLY A CA 1
ATOM 604 C C . GLY A 1 79 ? 3.380 18.458 -5.746 1.00 96.19 79 GLY A C 1
ATOM 605 O O . GLY A 1 79 ? 3.443 18.222 -6.957 1.00 96.19 79 GLY A O 1
ATOM 606 N N . GLU A 1 80 ? 3.423 19.695 -5.254 1.00 96.62 80 GLU A N 1
ATOM 607 C CA . GLU A 1 80 ? 3.543 20.911 -6.068 1.00 96.62 80 GLU A CA 1
ATOM 608 C C . GLU A 1 80 ? 4.794 20.928 -6.956 1.00 96.62 80 GLU A C 1
ATOM 610 O O . GLU A 1 80 ? 4.766 21.485 -8.056 1.00 96.62 80 GLU A O 1
ATOM 615 N N . GLN A 1 81 ? 5.885 20.267 -6.543 1.00 97.12 81 GLN A N 1
ATOM 616 C CA . GLN A 1 81 ? 7.096 20.193 -7.360 1.00 97.12 81 GLN A CA 1
ATOM 617 C C . GLN A 1 81 ? 6.838 19.459 -8.679 1.00 97.12 81 GLN A C 1
ATOM 619 O O . GLN A 1 81 ? 7.368 19.868 -9.707 1.00 97.12 81 GLN A O 1
ATOM 624 N N . TRP A 1 82 ? 5.995 18.422 -8.679 1.00 97.94 82 TRP A N 1
ATOM 625 C CA . TRP A 1 82 ? 5.608 17.733 -9.913 1.00 97.94 82 TRP A CA 1
ATOM 626 C C . TRP A 1 82 ? 4.743 18.610 -10.810 1.00 97.94 82 TRP A C 1
ATOM 628 O O . TRP A 1 82 ? 4.933 18.631 -12.022 1.00 97.94 82 TRP A O 1
ATOM 638 N N . ILE A 1 83 ? 3.817 19.371 -10.224 1.00 97.25 83 ILE A N 1
ATOM 639 C CA . ILE A 1 83 ? 2.968 20.294 -10.983 1.00 97.25 83 ILE A CA 1
ATOM 640 C C . ILE A 1 83 ? 3.836 21.348 -11.673 1.00 97.25 83 ILE A C 1
ATOM 642 O O . ILE A 1 83 ? 3.654 21.610 -12.861 1.00 97.25 83 ILE A O 1
ATOM 646 N N . LYS A 1 84 ? 4.804 21.919 -10.952 1.00 97.62 84 LYS A N 1
ATOM 647 C CA . LYS A 1 84 ? 5.769 22.859 -11.524 1.00 97.62 84 LYS A CA 1
ATOM 648 C C . LYS A 1 84 ? 6.644 22.194 -12.588 1.00 97.62 84 LYS A C 1
ATOM 650 O O . LYS A 1 84 ? 6.770 22.741 -13.673 1.00 97.62 84 LYS A O 1
ATOM 655 N N . PHE A 1 85 ? 7.169 21.000 -12.319 1.00 97.94 85 PHE A N 1
ATOM 656 C CA . PHE A 1 85 ? 7.979 20.238 -13.272 1.00 97.94 85 PHE A CA 1
ATOM 657 C C . PHE A 1 85 ? 7.249 20.020 -14.606 1.00 97.94 85 PHE A C 1
ATOM 659 O O . PHE A 1 85 ? 7.790 20.307 -15.669 1.00 97.94 85 PHE A O 1
ATOM 666 N N . MET A 1 86 ? 5.984 19.595 -14.552 1.00 97.56 86 MET A N 1
ATOM 667 C CA . MET A 1 86 ? 5.171 19.378 -15.751 1.00 97.56 86 MET A CA 1
ATOM 668 C C . MET A 1 86 ? 4.827 20.679 -16.490 1.00 97.56 86 MET A C 1
ATOM 670 O O . MET A 1 86 ? 4.679 20.653 -17.709 1.00 97.56 86 MET A O 1
ATOM 674 N N . LYS A 1 87 ? 4.701 21.810 -15.782 1.00 97.50 87 LYS A N 1
ATOM 675 C CA . LYS A 1 87 ? 4.452 23.131 -16.388 1.00 97.50 87 LYS A CA 1
ATOM 676 C C . LYS A 1 87 ? 5.705 23.730 -17.031 1.00 97.50 87 LYS A C 1
ATOM 678 O O . LYS A 1 87 ? 5.606 24.305 -18.109 1.00 97.50 87 LYS A O 1
ATOM 683 N N . ASP A 1 88 ? 6.861 23.585 -16.386 1.00 97.44 88 ASP A N 1
ATOM 684 C CA . ASP A 1 88 ? 8.142 24.123 -16.861 1.00 97.44 88 ASP A CA 1
ATOM 685 C C . ASP A 1 88 ? 8.721 23.289 -18.029 1.00 97.44 88 ASP A C 1
ATOM 687 O O . ASP A 1 88 ? 9.543 23.778 -18.810 1.00 97.44 88 ASP A O 1
ATOM 691 N N . GLY A 1 89 ? 8.270 22.037 -18.183 1.00 96.38 89 GLY A N 1
ATOM 692 C CA . GLY A 1 89 ? 8.581 21.173 -19.321 1.00 96.38 89 GLY A CA 1
ATOM 693 C C . GLY A 1 89 ? 10.080 20.905 -19.455 1.00 96.38 89 GLY A C 1
ATOM 694 O O . GLY A 1 89 ? 10.741 20.506 -18.501 1.00 96.38 89 GLY A O 1
ATOM 695 N N . VAL A 1 90 ? 10.639 21.143 -20.643 1.00 96.75 90 VAL A N 1
ATOM 696 C CA . VAL A 1 90 ? 12.067 20.896 -20.929 1.00 96.75 90 VAL A CA 1
ATOM 697 C C . VAL A 1 90 ? 13.023 21.713 -20.046 1.00 96.75 90 VAL A C 1
ATOM 699 O O . VAL A 1 90 ? 14.163 21.308 -19.843 1.00 96.75 90 VAL A O 1
ATOM 702 N N . ASN A 1 91 ? 12.561 22.839 -19.492 1.00 96.88 91 ASN A N 1
ATOM 703 C CA . ASN A 1 91 ? 13.363 23.727 -18.644 1.00 96.88 91 ASN A CA 1
ATOM 704 C C . ASN A 1 91 ? 13.169 23.459 -17.142 1.00 96.88 91 ASN A C 1
ATOM 706 O O . ASN A 1 91 ? 13.654 24.226 -16.308 1.00 96.88 91 ASN A O 1
ATOM 710 N N . ALA A 1 92 ? 12.437 22.404 -16.781 1.00 97.38 92 ALA A N 1
ATOM 711 C CA . ALA A 1 92 ? 12.170 22.073 -15.394 1.00 97.38 92 ALA A CA 1
ATOM 712 C C . ALA A 1 92 ? 13.445 21.674 -14.638 1.00 97.38 92 ALA A C 1
ATOM 714 O O . ALA A 1 92 ? 14.343 21.015 -15.164 1.00 97.38 92 ALA A O 1
ATOM 715 N N . THR A 1 93 ? 13.502 22.021 -13.351 1.00 96.81 93 THR A N 1
ATOM 716 C CA . THR A 1 93 ? 14.546 21.500 -12.461 1.00 96.81 93 THR A CA 1
ATOM 717 C C . THR A 1 93 ? 14.381 19.984 -12.299 1.00 96.81 93 THR A C 1
ATOM 719 O O . THR A 1 93 ? 13.260 19.542 -12.036 1.00 96.81 93 THR A O 1
ATOM 722 N N . PRO A 1 94 ? 15.458 19.181 -12.393 1.00 97.12 94 PRO A N 1
ATOM 723 C CA . PRO A 1 94 ? 15.377 17.736 -12.212 1.00 97.12 94 PRO A CA 1
ATOM 724 C C . PRO A 1 94 ? 14.714 17.336 -10.889 1.00 97.12 94 PRO A C 1
ATOM 726 O O . PRO A 1 94 ? 14.925 17.965 -9.848 1.00 97.12 94 PRO A O 1
ATOM 729 N N . LEU A 1 95 ? 13.914 16.271 -10.932 1.00 97.50 95 LEU A N 1
ATOM 730 C CA . LEU A 1 95 ? 13.232 15.745 -9.751 1.00 97.50 95 LEU A CA 1
ATOM 731 C C . LEU A 1 95 ? 14.237 15.179 -8.732 1.00 97.50 95 LEU A C 1
ATOM 733 O O . LEU A 1 95 ? 15.272 14.631 -9.121 1.00 97.50 95 LEU A O 1
ATOM 737 N N . PRO A 1 96 ? 13.942 15.275 -7.422 1.00 97.25 96 PRO A N 1
ATOM 738 C CA . PRO A 1 96 ? 14.877 14.870 -6.388 1.00 97.25 96 PRO A CA 1
ATOM 739 C C . PRO A 1 96 ? 15.048 13.349 -6.329 1.00 97.25 96 PRO A C 1
ATOM 741 O O . PRO A 1 96 ? 14.120 12.566 -6.573 1.00 97.25 96 PRO A O 1
ATOM 744 N N . THR A 1 97 ? 16.255 12.957 -5.932 1.00 97.62 97 THR A N 1
ATOM 745 C CA . THR A 1 97 ? 16.636 11.583 -5.591 1.00 97.62 97 THR A CA 1
ATOM 746 C C . THR A 1 97 ? 16.739 11.432 -4.075 1.00 97.62 97 THR A C 1
ATOM 748 O O . THR A 1 97 ? 16.872 12.425 -3.358 1.00 97.62 97 THR A O 1
ATOM 751 N N . VAL A 1 98 ? 16.654 10.196 -3.590 1.00 97.50 98 VAL A N 1
ATOM 752 C CA . VAL A 1 98 ? 16.862 9.826 -2.182 1.00 97.50 98 VAL A CA 1
ATOM 753 C C . VAL A 1 98 ? 18.063 8.895 -2.064 1.00 97.50 98 VAL A C 1
ATOM 755 O O . VAL A 1 98 ? 18.395 8.185 -3.017 1.00 97.50 98 VAL A O 1
ATOM 758 N N . ASN A 1 99 ? 18.722 8.920 -0.907 1.00 97.94 99 ASN A N 1
ATOM 759 C CA . ASN A 1 99 ? 19.991 8.225 -0.703 1.00 97.94 99 ASN A CA 1
ATOM 760 C C . ASN A 1 99 ? 19.792 6.821 -0.122 1.00 97.94 99 ASN A C 1
ATOM 762 O O . ASN A 1 99 ? 19.040 6.628 0.832 1.00 97.94 99 ASN A O 1
ATOM 766 N N . THR A 1 100 ? 20.523 5.852 -0.654 1.00 97.19 100 THR A N 1
ATOM 767 C CA . THR A 1 100 ? 20.587 4.479 -0.148 1.00 97.19 100 THR A CA 1
ATOM 768 C C . THR A 1 100 ? 21.913 4.243 0.574 1.00 97.19 100 THR A C 1
ATOM 770 O O . THR A 1 100 ? 22.883 4.986 0.416 1.00 97.19 100 THR A O 1
ATOM 773 N N . THR A 1 101 ? 21.968 3.208 1.407 1.00 96.31 101 THR A N 1
ATOM 774 C CA . THR A 1 101 ? 23.237 2.746 1.986 1.00 96.31 101 THR A CA 1
ATOM 775 C C . THR A 1 101 ? 24.015 1.961 0.931 1.00 96.31 101 THR A C 1
ATOM 777 O O . THR A 1 101 ? 23.412 1.206 0.176 1.00 96.31 101 THR A O 1
ATOM 780 N N . GLY A 1 102 ? 25.344 2.108 0.896 1.00 95.44 102 GLY A N 1
ATOM 781 C CA . GLY A 1 102 ? 26.238 1.553 -0.130 1.00 95.44 102 GLY A CA 1
ATOM 782 C C . GLY A 1 102 ? 26.418 0.032 -0.141 1.00 95.44 102 GLY A C 1
ATOM 783 O O . GLY A 1 102 ? 27.538 -0.453 -0.020 1.00 95.44 102 GLY A O 1
ATOM 784 N N . TYR A 1 103 ? 25.329 -0.715 -0.304 1.00 96.00 103 TYR A N 1
ATOM 785 C CA . TYR A 1 103 ? 25.316 -2.159 -0.525 1.00 96.00 103 TYR A CA 1
ATOM 786 C C . TYR A 1 103 ? 24.380 -2.509 -1.676 1.00 96.00 103 TYR A C 1
ATOM 788 O O . TYR A 1 103 ? 23.367 -1.839 -1.882 1.00 96.00 103 TYR A O 1
ATOM 796 N N . ILE A 1 104 ? 24.698 -3.594 -2.384 1.00 96.56 104 ILE A N 1
ATOM 797 C CA . ILE A 1 104 ? 23.963 -4.051 -3.572 1.00 96.56 104 ILE A CA 1
ATOM 798 C C . ILE A 1 104 ? 22.467 -4.279 -3.307 1.00 96.56 104 ILE A C 1
ATOM 800 O O . ILE A 1 104 ? 21.627 -3.994 -4.157 1.00 96.56 104 ILE A O 1
ATOM 804 N N . ASP A 1 105 ? 22.135 -4.748 -2.106 1.00 95.88 105 ASP A N 1
ATOM 805 C CA . ASP A 1 105 ? 20.808 -5.193 -1.690 1.00 95.88 105 ASP A CA 1
ATOM 806 C C . ASP A 1 105 ? 20.083 -4.204 -0.762 1.00 95.88 105 ASP A C 1
ATOM 808 O O . ASP A 1 105 ? 18.961 -4.464 -0.342 1.00 95.88 105 ASP A O 1
ATOM 812 N N . HIS A 1 106 ? 20.654 -3.028 -0.479 1.00 94.94 106 HIS A N 1
ATOM 813 C CA . HIS A 1 106 ? 20.022 -2.007 0.377 1.00 94.94 106 HIS A CA 1
ATOM 814 C C . HIS A 1 106 ? 18.952 -1.153 -0.336 1.00 94.94 106 HIS A C 1
ATOM 816 O O . HIS A 1 106 ? 18.498 -0.140 0.195 1.00 94.94 106 HIS A O 1
ATOM 822 N N . ALA A 1 107 ? 18.524 -1.577 -1.525 1.00 96.69 107 ALA A N 1
ATOM 823 C CA . ALA A 1 107 ? 17.339 -1.077 -2.224 1.00 96.69 107 ALA A CA 1
ATOM 824 C C . ALA A 1 107 ? 16.388 -2.218 -2.647 1.00 96.69 107 ALA A C 1
ATOM 826 O O . ALA A 1 107 ? 15.412 -1.979 -3.361 1.00 96.69 107 ALA A O 1
ATOM 827 N N . ALA A 1 108 ? 16.643 -3.453 -2.196 1.00 97.19 108 ALA A N 1
ATOM 828 C CA . ALA A 1 108 ? 15.939 -4.643 -2.669 1.00 97.19 108 ALA A CA 1
ATOM 829 C C . ALA A 1 108 ? 14.450 -4.657 -2.290 1.00 97.19 108 ALA A C 1
ATOM 831 O O . ALA A 1 108 ? 13.641 -5.194 -3.043 1.00 97.19 108 ALA A O 1
ATOM 832 N N . PHE A 1 109 ? 14.052 -3.992 -1.199 1.00 97.62 109 PHE A N 1
ATOM 833 C CA . PHE A 1 109 ? 12.633 -3.825 -0.854 1.00 97.62 109 PHE A CA 1
ATOM 834 C C . PHE A 1 109 ? 11.799 -3.126 -1.942 1.00 97.62 109 PHE A C 1
ATOM 836 O O . PHE A 1 109 ? 10.584 -3.323 -2.015 1.00 97.62 109 PHE A O 1
ATOM 843 N N . LEU A 1 110 ? 12.450 -2.338 -2.804 1.00 97.69 110 LEU A N 1
ATOM 844 C CA . LEU A 1 110 ? 11.849 -1.647 -3.946 1.00 97.69 110 LEU A CA 1
ATOM 845 C C . LEU A 1 110 ? 11.945 -2.453 -5.249 1.00 97.69 110 LEU A C 1
ATOM 847 O O . LEU A 1 110 ? 11.591 -1.938 -6.306 1.00 97.69 110 LEU A O 1
ATOM 851 N N . GLY A 1 111 ? 12.419 -3.701 -5.193 1.00 96.50 111 GLY A N 1
ATOM 852 C CA . GLY A 1 111 ? 12.571 -4.553 -6.371 1.00 96.50 111 GLY A CA 1
ATOM 853 C C . GLY A 1 111 ? 13.676 -4.080 -7.317 1.00 96.50 111 GLY A C 1
ATOM 854 O O . GLY A 1 111 ? 13.608 -4.342 -8.513 1.00 96.50 111 GLY A O 1
ATOM 855 N N . THR A 1 112 ? 14.682 -3.361 -6.806 1.00 96.69 112 THR A N 1
ATOM 856 C CA . THR A 1 112 ? 15.818 -2.869 -7.597 1.00 96.69 112 THR A CA 1
ATOM 857 C C . THR A 1 112 ? 17.146 -3.213 -6.939 1.00 96.69 112 THR A C 1
ATOM 859 O O . THR A 1 112 ? 17.281 -3.204 -5.714 1.00 96.69 112 THR A O 1
ATOM 862 N N . ILE A 1 113 ? 18.157 -3.454 -7.772 1.00 97.44 113 ILE A N 1
ATOM 863 C CA . ILE A 1 113 ? 19.552 -3.431 -7.334 1.00 97.44 113 ILE A CA 1
ATOM 864 C C . ILE A 1 113 ? 19.920 -1.980 -7.033 1.00 97.44 113 ILE A C 1
ATOM 866 O O . ILE A 1 113 ? 19.479 -1.059 -7.730 1.00 97.44 113 ILE A O 1
ATOM 870 N N . ASN A 1 114 ? 20.698 -1.769 -5.978 1.00 97.06 114 ASN A N 1
ATOM 871 C CA . ASN A 1 114 ? 21.145 -0.436 -5.620 1.00 97.06 114 ASN A CA 1
ATOM 872 C C . ASN A 1 114 ? 22.116 0.120 -6.686 1.00 97.06 114 ASN A C 1
ATOM 874 O O . ASN A 1 114 ? 23.112 -0.545 -6.978 1.00 97.06 114 ASN A O 1
ATOM 878 N N . PRO A 1 115 ? 21.867 1.309 -7.268 1.00 97.19 115 PRO A N 1
ATOM 879 C CA . PRO A 1 115 ? 22.781 1.902 -8.242 1.00 97.19 115 PRO A CA 1
ATOM 880 C C . PRO A 1 115 ? 24.133 2.268 -7.620 1.00 97.19 115 PRO A C 1
ATOM 882 O O . PRO A 1 115 ? 24.183 2.678 -6.463 1.00 97.19 115 PRO A O 1
ATOM 885 N N . ASP A 1 116 ? 25.206 2.281 -8.419 1.00 96.94 116 ASP A N 1
ATOM 886 C CA . ASP A 1 116 ? 26.558 2.667 -7.962 1.00 96.94 116 ASP A CA 1
ATOM 887 C C . ASP A 1 116 ? 26.615 4.074 -7.335 1.00 96.94 116 ASP A C 1
ATOM 889 O O . ASP A 1 116 ? 27.460 4.375 -6.493 1.00 96.94 116 ASP A O 1
ATOM 893 N N . THR A 1 117 ? 25.689 4.955 -7.730 1.00 96.25 117 THR A N 1
ATOM 894 C CA . THR A 1 117 ? 25.572 6.319 -7.189 1.00 96.25 117 THR A CA 1
ATOM 895 C C . THR A 1 117 ? 24.915 6.384 -5.809 1.00 96.25 117 THR A C 1
ATOM 897 O O . THR A 1 117 ? 24.901 7.457 -5.205 1.00 96.25 117 THR A O 1
ATOM 900 N N . ASN A 1 118 ? 24.374 5.268 -5.308 1.00 96.94 118 ASN A N 1
ATOM 901 C CA . ASN A 1 118 ? 23.609 5.160 -4.061 1.00 96.94 118 ASN A CA 1
ATOM 902 C C . ASN A 1 118 ? 22.427 6.133 -3.990 1.00 96.94 118 ASN A C 1
ATOM 904 O O . ASN A 1 118 ? 22.101 6.693 -2.940 1.00 96.94 118 ASN A O 1
ATOM 908 N N . LYS A 1 119 ? 21.812 6.383 -5.147 1.00 97.38 119 LYS A N 1
ATOM 909 C CA . LYS A 1 119 ? 20.686 7.294 -5.303 1.00 97.38 119 LYS A CA 1
ATOM 910 C C . LYS A 1 119 ? 19.613 6.638 -6.138 1.00 97.38 119 LYS A C 1
ATOM 912 O O . LYS A 1 119 ? 19.885 6.117 -7.217 1.00 97.38 119 LYS A O 1
ATOM 917 N N . ILE A 1 120 ? 18.383 6.731 -5.658 1.00 97.12 120 ILE A N 1
ATOM 918 C CA . ILE A 1 120 ? 17.200 6.255 -6.369 1.00 97.12 120 ILE A CA 1
ATOM 919 C C . ILE A 1 120 ? 16.184 7.394 -6.512 1.00 97.12 120 ILE A C 1
ATOM 921 O O . ILE A 1 120 ? 16.184 8.334 -5.707 1.00 97.12 120 ILE A O 1
ATOM 925 N N . PRO A 1 121 ? 15.302 7.358 -7.521 1.00 97.94 121 PRO A N 1
ATOM 926 C CA . PRO A 1 121 ? 14.215 8.322 -7.623 1.00 97.94 121 PRO A CA 1
ATOM 927 C C . PRO A 1 121 ? 13.302 8.291 -6.389 1.00 97.94 121 PRO A C 1
ATOM 929 O O . PRO A 1 121 ? 12.869 7.223 -5.951 1.00 97.94 121 PRO A O 1
ATOM 932 N N . LYS A 1 122 ? 12.951 9.470 -5.854 1.00 98.00 122 LYS A N 1
ATOM 933 C CA . LYS A 1 122 ? 12.107 9.587 -4.649 1.00 98.00 122 LYS A CA 1
ATOM 934 C C . LYS A 1 122 ? 10.764 8.851 -4.769 1.00 98.00 122 LYS A C 1
ATOM 936 O O . LYS A 1 122 ? 10.278 8.333 -3.770 1.00 98.00 122 LYS A O 1
ATOM 941 N N . HIS A 1 123 ? 10.163 8.787 -5.961 1.00 97.75 123 HIS A N 1
ATOM 942 C CA . HIS A 1 123 ? 8.864 8.132 -6.164 1.00 97.75 123 HIS A CA 1
ATOM 943 C C . HIS A 1 123 ? 8.850 6.635 -5.889 1.00 97.75 123 HIS A C 1
ATOM 945 O O . HIS A 1 123 ? 7.832 6.153 -5.400 1.00 97.75 123 HIS A O 1
ATOM 951 N N . LEU A 1 124 ? 9.956 5.922 -6.114 1.00 97.56 124 LEU A N 1
ATOM 952 C CA . LEU A 1 124 ? 10.029 4.503 -5.767 1.00 97.56 124 LEU A CA 1
ATOM 953 C C . LEU A 1 124 ? 9.919 4.325 -4.251 1.00 97.56 124 LEU A C 1
ATOM 955 O O . LEU A 1 124 ? 9.071 3.584 -3.763 1.00 97.56 124 LEU A O 1
ATOM 959 N N . PHE A 1 125 ? 10.725 5.080 -3.505 1.00 98.06 125 PHE A N 1
ATOM 960 C CA . PHE A 1 125 ? 10.753 4.986 -2.051 1.00 98.06 125 PHE A CA 1
ATOM 961 C C . PHE A 1 125 ? 9.471 5.504 -1.392 1.00 98.06 125 PHE A C 1
ATOM 963 O O . PHE A 1 125 ? 8.828 4.793 -0.622 1.00 98.06 125 PHE A O 1
ATOM 970 N N . GLN A 1 126 ? 9.062 6.730 -1.724 1.00 98.19 126 GLN A N 1
ATOM 971 C CA . GLN A 1 126 ? 7.878 7.338 -1.122 1.00 98.19 126 GLN A CA 1
ATOM 972 C C . GLN A 1 126 ? 6.596 6.602 -1.525 1.00 98.19 126 GLN A C 1
ATOM 974 O O . GLN A 1 126 ? 5.678 6.496 -0.718 1.00 98.19 126 GLN A O 1
ATOM 979 N N . GLY A 1 127 ? 6.523 6.073 -2.751 1.00 97.94 127 GLY A N 1
ATOM 980 C CA . GLY A 1 127 ? 5.389 5.260 -3.181 1.00 97.94 127 GLY A CA 1
ATOM 981 C C . GLY A 1 127 ? 5.227 4.015 -2.314 1.00 97.94 127 GLY A C 1
ATOM 982 O O . GLY A 1 127 ? 4.130 3.753 -1.826 1.00 97.94 127 GLY A O 1
ATOM 983 N N . TYR A 1 128 ? 6.327 3.314 -2.032 1.00 98.44 128 TYR A N 1
ATOM 984 C CA . TYR A 1 128 ? 6.334 2.173 -1.121 1.00 98.44 128 TYR A CA 1
ATOM 985 C C . TYR A 1 128 ? 5.902 2.557 0.307 1.00 98.44 128 TYR A C 1
ATOM 987 O O . TYR A 1 128 ? 5.048 1.886 0.889 1.00 98.44 128 TYR A O 1
ATOM 995 N N . LEU A 1 129 ? 6.412 3.669 0.854 1.00 98.19 129 LEU A N 1
ATOM 996 C CA . LEU A 1 129 ? 5.990 4.179 2.167 1.00 98.19 129 LEU A CA 1
ATOM 997 C C . LEU A 1 129 ? 4.489 4.476 2.215 1.00 98.19 129 LEU A C 1
ATOM 999 O O . LEU A 1 129 ? 3.797 4.055 3.142 1.00 98.19 129 LEU A O 1
ATOM 1003 N N . ASN A 1 130 ? 3.969 5.153 1.190 1.00 98.00 130 ASN A N 1
ATOM 1004 C CA . ASN A 1 130 ? 2.551 5.480 1.098 1.00 98.00 130 ASN A CA 1
ATOM 1005 C C . ASN A 1 130 ? 1.696 4.207 1.031 1.00 98.00 130 ASN A C 1
ATOM 1007 O O . ASN A 1 130 ? 0.643 4.155 1.666 1.00 98.00 130 ASN A O 1
ATOM 1011 N N . ILE A 1 131 ? 2.140 3.176 0.302 1.00 98.50 131 ILE A N 1
ATOM 1012 C CA . ILE A 1 131 ? 1.454 1.877 0.231 1.00 98.50 131 ILE A CA 1
ATOM 1013 C C . ILE A 1 131 ? 1.430 1.225 1.614 1.00 98.50 131 ILE A C 1
ATOM 1015 O O . ILE A 1 131 ? 0.365 0.845 2.103 1.00 98.50 131 ILE A O 1
ATOM 1019 N N . TYR A 1 132 ? 2.584 1.143 2.271 1.00 98.50 132 TYR A N 1
ATOM 1020 C CA . TYR A 1 132 ? 2.709 0.512 3.578 1.00 98.50 132 TYR A CA 1
ATOM 1021 C C . TYR A 1 132 ? 1.840 1.201 4.645 1.00 98.50 132 TYR A C 1
ATOM 1023 O O . TYR A 1 132 ? 1.046 0.538 5.320 1.00 98.50 132 TYR A O 1
ATOM 1031 N N . ASN A 1 133 ? 1.930 2.529 4.749 1.00 98.12 133 ASN A N 1
ATOM 1032 C CA . ASN A 1 133 ? 1.197 3.323 5.738 1.00 98.12 133 ASN A CA 1
ATOM 1033 C C . ASN A 1 133 ? -0.326 3.277 5.524 1.00 98.12 133 ASN A C 1
ATOM 1035 O O . ASN A 1 133 ? -1.093 3.252 6.488 1.00 98.12 133 ASN A O 1
ATOM 1039 N N . ASN A 1 134 ? -0.780 3.211 4.269 1.00 97.31 134 ASN A N 1
ATOM 1040 C CA . ASN A 1 134 ? -2.209 3.179 3.961 1.00 97.31 134 ASN A CA 1
ATOM 1041 C C . ASN A 1 134 ? -2.821 1.774 3.971 1.00 97.31 134 ASN A C 1
ATOM 1043 O O . ASN A 1 134 ? -4.028 1.667 4.153 1.00 97.31 134 ASN A O 1
ATOM 1047 N N . TYR A 1 135 ? -2.069 0.687 3.810 1.00 97.81 135 TYR A N 1
ATOM 1048 C CA . TYR A 1 135 ? -2.702 -0.632 3.632 1.00 97.81 135 TYR A CA 1
ATOM 1049 C C . TYR A 1 135 ? -2.175 -1.743 4.535 1.00 97.81 135 TYR A C 1
ATOM 1051 O O . TYR A 1 135 ? -2.913 -2.694 4.787 1.00 97.81 135 TYR A O 1
ATOM 1059 N N . PHE A 1 136 ? -0.946 -1.642 5.043 1.00 98.00 136 PHE A N 1
ATOM 1060 C CA . PHE A 1 136 ? -0.277 -2.781 5.681 1.00 98.00 136 PHE A CA 1
ATOM 1061 C C . PHE A 1 136 ? 0.006 -2.597 7.167 1.00 98.00 136 PHE A C 1
ATOM 1063 O O . PHE A 1 136 ? -0.035 -3.581 7.909 1.00 98.00 136 PHE A O 1
ATOM 1070 N N . LYS A 1 137 ? 0.286 -1.371 7.624 1.00 96.50 137 LYS A N 1
ATOM 1071 C CA . LYS A 1 137 ? 0.410 -1.110 9.063 1.00 96.50 137 LYS A CA 1
ATOM 1072 C C . LYS A 1 137 ? -0.950 -1.241 9.755 1.00 96.50 137 LYS A C 1
ATOM 1074 O O . LYS A 1 137 ? -1.993 -0.979 9.150 1.00 96.50 137 LYS A O 1
ATOM 1079 N N . ALA A 1 138 ? -0.944 -1.577 11.044 1.00 95.62 138 ALA A N 1
ATOM 1080 C CA . ALA A 1 138 ? -2.155 -1.434 11.841 1.00 95.62 138 ALA A CA 1
ATOM 1081 C C . ALA A 1 138 ? -2.551 0.058 11.899 1.00 95.62 138 ALA A C 1
ATOM 1083 O O . ALA A 1 138 ? -1.658 0.901 12.021 1.00 95.62 138 ALA A O 1
ATOM 1084 N N . PRO A 1 139 ? -3.849 0.407 11.824 1.00 94.88 139 PRO A N 1
ATOM 1085 C CA . PRO A 1 139 ? -4.286 1.804 11.764 1.00 94.88 139 PRO A CA 1
ATOM 1086 C C . PRO A 1 139 ? -3.737 2.689 12.893 1.00 94.88 139 PRO A C 1
ATOM 1088 O O . PRO A 1 139 ? -3.329 3.816 12.629 1.00 94.88 139 PRO A O 1
ATO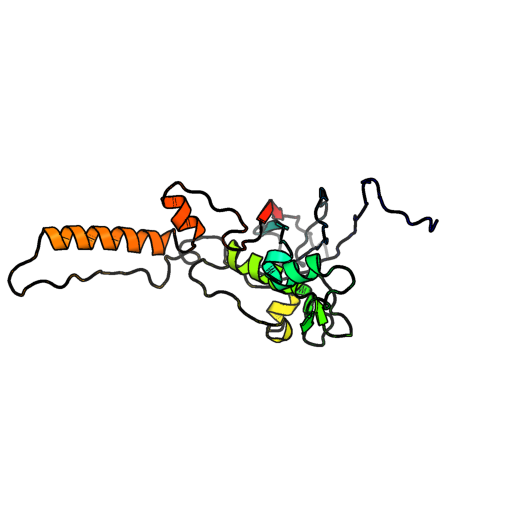M 1091 N N . TRP A 1 140 ? -3.629 2.133 14.105 1.00 93.44 140 TRP A N 1
ATOM 1092 C CA . TRP A 1 140 ? -3.166 2.833 15.306 1.00 93.44 140 TRP A CA 1
ATOM 1093 C C . TRP A 1 140 ? -1.638 2.930 15.421 1.00 93.44 140 TRP A C 1
ATOM 1095 O O . TRP A 1 140 ? -1.129 3.626 16.297 1.00 93.44 140 TRP A O 1
ATOM 1105 N N . MET A 1 141 ? -0.881 2.219 14.579 1.00 95.50 141 MET A N 1
ATOM 1106 C CA . MET A 1 141 ? 0.578 2.334 14.572 1.00 95.50 141 MET A CA 1
ATOM 1107 C C . MET A 1 141 ? 0.994 3.663 13.930 1.00 95.50 141 MET A C 1
ATOM 1109 O O . MET A 1 141 ? 0.362 4.094 12.960 1.00 95.50 141 MET A O 1
ATOM 1113 N N . PRO A 1 142 ? 2.083 4.297 14.399 1.00 96.19 142 PRO A N 1
ATOM 1114 C CA . PRO A 1 142 ? 2.597 5.509 13.774 1.00 96.19 142 PRO A CA 1
ATOM 1115 C C . PRO A 1 142 ? 2.981 5.259 12.310 1.00 96.19 142 PRO A C 1
ATOM 1117 O O . PRO A 1 142 ? 3.321 4.140 11.916 1.00 96.19 142 PRO A O 1
ATOM 1120 N N . ASP A 1 143 ? 2.894 6.306 11.491 1.00 96.81 143 ASP A N 1
ATOM 1121 C CA . ASP A 1 143 ? 3.392 6.255 10.117 1.00 96.81 143 ASP A CA 1
ATOM 1122 C C . ASP A 1 143 ? 4.903 6.022 10.084 1.00 96.81 143 ASP A C 1
ATOM 1124 O O . ASP A 1 143 ? 5.655 6.520 10.921 1.00 96.81 143 ASP A O 1
ATOM 1128 N N . ARG A 1 144 ? 5.348 5.287 9.065 1.00 96.88 144 ARG A N 1
ATOM 1129 C CA . ARG A 1 144 ? 6.747 5.257 8.640 1.00 96.88 144 ARG A CA 1
ATOM 1130 C C . ARG A 1 144 ? 7.054 6.552 7.892 1.00 96.88 144 ARG A C 1
ATOM 1132 O O . ARG A 1 144 ? 6.393 6.847 6.892 1.00 96.88 144 ARG A O 1
ATOM 1139 N N . THR A 1 145 ? 8.002 7.334 8.400 1.00 96.62 145 THR A N 1
ATOM 1140 C CA . THR A 1 145 ? 8.307 8.697 7.925 1.00 96.62 145 THR A CA 1
ATOM 1141 C C . THR A 1 145 ? 9.789 8.904 7.615 1.00 96.62 145 THR A C 1
ATOM 1143 O O . THR A 1 145 ? 10.264 10.039 7.631 1.00 96.62 145 THR A O 1
ATOM 1146 N N . GLU A 1 146 ? 10.534 7.826 7.380 1.00 97.06 146 GLU A N 1
ATOM 1147 C CA . GLU A 1 146 ? 11.941 7.880 6.989 1.00 97.06 146 GLU A CA 1
ATOM 1148 C C . GLU A 1 146 ? 12.100 8.708 5.704 1.00 97.06 146 GLU A C 1
ATOM 1150 O O . GLU A 1 146 ? 11.347 8.539 4.741 1.00 97.06 146 GLU A O 1
ATOM 1155 N N . ALA A 1 147 ? 13.068 9.626 5.678 1.00 96.12 147 ALA A N 1
ATOM 1156 C CA . ALA A 1 147 ? 13.247 10.535 4.546 1.00 96.12 147 ALA A CA 1
ATOM 1157 C C . ALA A 1 147 ? 14.050 9.887 3.409 1.00 96.12 147 ALA A C 1
ATOM 1159 O O . ALA A 1 147 ? 13.872 10.233 2.236 1.00 96.12 147 ALA A O 1
ATOM 1160 N N . ASN A 1 148 ? 14.920 8.934 3.749 1.00 97.06 148 ASN A N 1
ATOM 1161 C CA . ASN A 1 148 ? 15.789 8.226 2.820 1.00 97.06 148 ASN A CA 1
ATOM 1162 C C . ASN A 1 148 ? 15.884 6.731 3.172 1.00 97.06 148 ASN A C 1
ATOM 1164 O O . ASN A 1 148 ? 15.878 6.375 4.351 1.00 97.06 148 ASN A O 1
ATOM 1168 N N . PRO A 1 149 ? 16.086 5.847 2.177 1.00 96.94 149 PRO A N 1
ATOM 1169 C CA . PRO A 1 149 ? 16.351 4.432 2.430 1.00 96.94 149 PRO A CA 1
ATOM 1170 C C . PRO A 1 149 ? 17.563 4.149 3.331 1.00 96.94 149 PRO A C 1
ATOM 1172 O O . PRO A 1 149 ? 17.610 3.102 3.967 1.00 96.94 149 PRO A O 1
ATOM 1175 N N . ASN A 1 150 ? 18.550 5.049 3.398 1.00 96.00 150 ASN A N 1
ATOM 1176 C CA . ASN A 1 150 ? 19.721 4.868 4.263 1.00 96.00 150 ASN A CA 1
ATOM 1177 C C . ASN A 1 150 ? 19.426 4.976 5.775 1.00 96.00 150 ASN A C 1
ATOM 1179 O O . ASN A 1 150 ? 20.283 4.620 6.581 1.00 96.00 150 ASN A O 1
ATOM 1183 N N . GLU A 1 151 ? 18.233 5.441 6.156 1.00 96.94 151 GLU A N 1
ATOM 1184 C CA . GLU A 1 151 ? 17.746 5.471 7.542 1.00 96.94 151 GLU A CA 1
ATOM 1185 C C . GLU A 1 151 ? 17.153 4.118 7.971 1.00 96.94 151 GLU A C 1
ATOM 1187 O O . GLU A 1 151 ? 16.936 3.872 9.158 1.00 96.94 151 GLU A O 1
ATOM 1192 N N . LEU A 1 152 ? 16.903 3.220 7.013 1.00 97.00 152 LEU A N 1
ATOM 1193 C CA . LEU A 1 152 ? 16.366 1.895 7.281 1.00 97.00 152 LEU A CA 1
ATOM 1194 C C . LEU A 1 152 ? 17.442 0.973 7.853 1.00 97.00 152 LEU A C 1
ATOM 1196 O O . LEU A 1 152 ? 18.605 0.979 7.439 1.00 97.00 152 LEU A O 1
ATOM 1200 N N . ASN A 1 153 ? 17.022 0.103 8.771 1.00 96.06 153 ASN A N 1
ATOM 1201 C CA . ASN A 1 153 ? 17.854 -1.026 9.165 1.00 96.06 153 ASN A CA 1
ATOM 1202 C C . ASN A 1 153 ? 18.040 -1.999 7.984 1.00 96.06 153 ASN A C 1
ATOM 1204 O O . ASN A 1 153 ? 17.282 -1.999 7.012 1.00 96.06 153 ASN A O 1
ATOM 1208 N N . GLN A 1 154 ? 19.059 -2.849 8.098 1.00 95.62 154 GLN A N 1
ATOM 1209 C CA . GLN A 1 154 ? 19.458 -3.787 7.051 1.00 95.62 154 GLN A CA 1
ATOM 1210 C C . GLN A 1 154 ? 18.311 -4.696 6.590 1.00 95.62 154 GLN A C 1
ATOM 1212 O O . GLN A 1 154 ? 18.141 -4.897 5.390 1.00 95.62 154 GLN A O 1
ATOM 1217 N N . ASP A 1 155 ? 17.504 -5.218 7.512 1.00 97.50 155 ASP A N 1
ATOM 1218 C CA . ASP A 1 155 ? 16.424 -6.134 7.149 1.00 97.50 155 ASP A CA 1
ATOM 1219 C C . ASP A 1 155 ? 15.270 -5.425 6.436 1.00 97.50 155 ASP A C 1
ATOM 1221 O O . ASP A 1 155 ? 14.724 -5.962 5.473 1.00 97.50 155 ASP A O 1
ATOM 1225 N N . ASP A 1 156 ? 14.896 -4.228 6.891 1.00 97.69 156 ASP A N 1
ATOM 1226 C CA . ASP A 1 156 ? 13.843 -3.423 6.269 1.00 97.69 156 ASP A CA 1
ATOM 1227 C C . ASP A 1 156 ? 14.251 -3.003 4.845 1.00 97.69 156 ASP A C 1
ATOM 1229 O O . ASP A 1 156 ? 13.431 -3.069 3.931 1.00 97.69 156 ASP A O 1
ATOM 1233 N N . ALA A 1 157 ? 15.522 -2.650 4.628 1.00 97.31 157 ALA A N 1
ATOM 1234 C CA . ALA A 1 157 ? 16.045 -2.282 3.310 1.00 97.31 157 ALA A CA 1
ATOM 1235 C C . ALA A 1 157 ? 16.207 -3.483 2.356 1.00 97.31 157 ALA A C 1
ATOM 1237 O O . ALA A 1 157 ? 16.041 -3.347 1.143 1.00 97.31 157 ALA A O 1
ATOM 1238 N N . ARG A 1 158 ? 16.540 -4.669 2.877 1.00 97.31 158 ARG A N 1
ATOM 1239 C CA . ARG A 1 158 ? 16.797 -5.859 2.047 1.00 97.31 158 ARG A CA 1
ATOM 1240 C C . ARG A 1 158 ? 15.549 -6.670 1.745 1.00 97.31 158 ARG A C 1
ATOM 1242 O O . ARG A 1 158 ? 15.392 -7.178 0.641 1.00 97.31 158 ARG A O 1
ATOM 1249 N N . TYR A 1 159 ? 14.673 -6.816 2.729 1.00 97.56 159 TYR A N 1
ATOM 1250 C CA . TYR A 1 159 ? 13.548 -7.748 2.663 1.00 97.56 159 TYR A CA 1
ATOM 1251 C C . TYR A 1 159 ? 12.192 -7.051 2.735 1.00 97.56 159 TYR A C 1
ATOM 1253 O O . TYR A 1 159 ? 11.166 -7.715 2.613 1.00 97.56 159 TYR A O 1
ATOM 1261 N N . GLY A 1 160 ? 12.188 -5.733 2.941 1.00 97.94 160 GLY A N 1
ATOM 1262 C CA . GLY A 1 160 ? 10.983 -4.932 3.060 1.00 97.94 160 GLY A CA 1
ATOM 1263 C C . GLY A 1 160 ? 10.389 -4.915 4.460 1.00 97.94 160 GLY A C 1
ATOM 1264 O O . GLY A 1 160 ? 10.953 -5.440 5.421 1.00 97.94 160 GLY A O 1
ATOM 1265 N N . PHE A 1 161 ? 9.257 -4.237 4.610 1.00 98.31 161 PHE A N 1
ATOM 1266 C CA . PHE A 1 161 ? 8.734 -3.858 5.925 1.00 98.31 161 PHE A CA 1
ATOM 1267 C C . PHE A 1 161 ? 7.852 -4.943 6.510 1.00 98.31 161 PHE A C 1
ATOM 1269 O O . PHE A 1 161 ? 7.098 -5.601 5.801 1.00 98.31 161 PHE A O 1
ATOM 1276 N N . ARG A 1 162 ? 7.919 -5.102 7.830 1.00 98.25 162 ARG A N 1
ATOM 1277 C CA . ARG A 1 162 ? 7.130 -6.100 8.555 1.00 98.25 162 ARG A CA 1
ATOM 1278 C C . ARG A 1 162 ? 5.635 -5.799 8.464 1.00 98.25 162 ARG A C 1
ATOM 1280 O O . ARG A 1 162 ? 5.216 -4.699 8.795 1.00 98.25 162 ARG A O 1
ATOM 1287 N N . CYS A 1 163 ? 4.834 -6.790 8.098 1.00 97.81 163 CYS A N 1
ATOM 1288 C CA . CYS A 1 163 ? 3.376 -6.706 8.137 1.00 97.81 163 CYS A CA 1
ATOM 1289 C C . CYS A 1 163 ? 2.815 -7.302 9.431 1.00 97.81 163 CYS A C 1
ATOM 1291 O O . CYS A 1 163 ? 3.487 -8.046 10.151 1.00 97.81 163 CYS A O 1
ATOM 1293 N N . CYS A 1 164 ? 1.556 -6.983 9.725 1.00 97.44 164 CYS A N 1
ATOM 1294 C CA . CYS A 1 164 ? 0.832 -7.624 10.814 1.00 97.44 164 CYS A CA 1
ATOM 1295 C C . CYS A 1 164 ? 0.571 -9.107 10.506 1.00 97.44 164 CYS A C 1
ATOM 1297 O O . CYS A 1 164 ? 0.458 -9.513 9.349 1.00 97.44 164 CYS A O 1
ATOM 1299 N N . HIS A 1 165 ? 0.443 -9.915 11.557 1.00 97.94 165 HIS A N 1
ATOM 1300 C CA . HIS A 1 165 ? -0.006 -11.299 11.423 1.00 97.94 165 HIS A CA 1
ATOM 1301 C C . HIS A 1 165 ? -1.466 -11.360 10.951 1.00 97.94 165 HIS A C 1
ATOM 1303 O O . HIS A 1 165 ? -2.220 -10.392 11.090 1.00 97.94 165 HIS A O 1
ATOM 1309 N N . LEU A 1 166 ? -1.887 -12.531 10.462 1.00 97.00 166 LEU A N 1
ATOM 1310 C CA . LEU A 1 166 ? -3.304 -12.809 10.228 1.00 97.00 166 LEU A CA 1
ATOM 1311 C C . LEU A 1 166 ? -4.106 -12.562 11.513 1.00 97.00 166 LEU A C 1
ATOM 1313 O O . LEU A 1 166 ? -3.653 -12.887 12.617 1.00 97.00 166 LEU A O 1
ATOM 1317 N N . LYS A 1 167 ? -5.286 -11.952 11.355 1.00 97.56 167 LYS A N 1
ATOM 1318 C CA . LYS A 1 167 ? -6.113 -11.486 12.472 1.00 97.56 167 LYS A CA 1
ATOM 1319 C C . LYS A 1 167 ? -6.549 -12.662 13.347 1.00 97.56 167 LYS A C 1
ATOM 1321 O O . LYS A 1 167 ? -7.189 -13.595 12.871 1.00 97.56 167 LYS A O 1
ATOM 1326 N N . ASN A 1 168 ? -6.230 -12.584 14.630 1.00 96.19 168 ASN A N 1
ATOM 1327 C CA . ASN A 1 168 ? -6.709 -13.466 15.683 1.00 96.19 168 ASN A CA 1
ATOM 1328 C C . ASN A 1 168 ? -6.874 -12.656 16.985 1.00 96.19 168 ASN A C 1
ATOM 1330 O O . ASN A 1 168 ? -6.615 -11.452 17.007 1.00 96.19 168 ASN A O 1
ATOM 1334 N N . ILE A 1 169 ? -7.289 -13.314 18.069 1.00 96.81 169 ILE A N 1
ATOM 1335 C CA . ILE A 1 169 ? -7.589 -12.655 19.350 1.00 96.81 169 ILE A CA 1
ATOM 1336 C C . ILE A 1 169 ? -6.420 -11.843 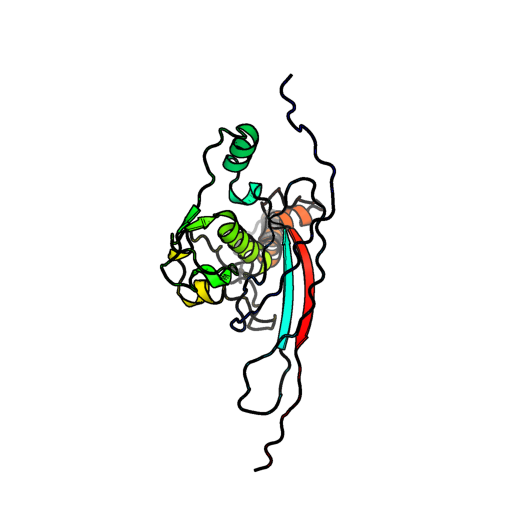19.940 1.00 96.81 169 ILE A C 1
ATOM 1338 O O . ILE A 1 169 ? -6.654 -10.810 20.556 1.00 96.81 169 ILE A O 1
ATOM 1342 N N . TRP A 1 170 ? -5.170 -12.274 19.748 1.00 96.12 170 TRP A N 1
ATOM 1343 C CA . TRP A 1 170 ? -3.979 -11.633 20.323 1.00 96.12 170 TRP A CA 1
ATOM 1344 C C . TRP A 1 170 ? -3.113 -10.900 19.283 1.00 96.12 170 TRP A C 1
ATOM 1346 O O . TRP A 1 170 ? -2.207 -10.161 19.662 1.00 96.12 170 TRP A O 1
ATOM 1356 N N . THR A 1 171 ? -3.384 -11.058 17.981 1.00 94.50 171 THR A N 1
ATOM 1357 C CA . THR A 1 171 ? -2.713 -10.327 16.886 1.00 94.50 171 THR A CA 1
ATOM 1358 C C . THR A 1 171 ? -3.531 -9.163 16.337 1.00 94.50 171 THR A C 1
ATOM 1360 O O . THR A 1 171 ? -2.978 -8.321 15.631 1.00 94.50 171 THR A O 1
ATOM 1363 N N . ALA A 1 172 ? -4.825 -9.096 16.653 1.00 96.12 172 ALA A N 1
ATOM 1364 C CA . ALA A 1 172 ? -5.705 -7.982 16.320 1.00 96.12 172 ALA A CA 1
ATOM 1365 C C . ALA A 1 172 ? -6.492 -7.508 17.559 1.00 96.12 172 ALA A C 1
ATOM 1367 O O . ALA A 1 172 ? -7.724 -7.562 17.551 1.00 96.12 172 ALA A O 1
ATOM 1368 N N . PRO A 1 173 ? -5.802 -7.076 18.636 1.00 96.12 173 PRO A N 1
ATOM 1369 C CA . PRO A 1 173 ? -6.474 -6.468 19.776 1.00 96.12 173 PRO A CA 1
ATOM 1370 C C . PRO A 1 173 ? -7.130 -5.140 19.371 1.00 96.12 173 PRO A C 1
ATOM 1372 O O . PRO A 1 173 ? -6.841 -4.576 18.309 1.00 96.12 173 PRO A O 1
ATOM 1375 N N . LEU A 1 174 ? -7.985 -4.621 20.252 1.00 95.06 174 LEU A N 1
ATOM 1376 C CA . LEU A 1 174 ? -8.476 -3.248 20.143 1.00 95.06 174 LEU A CA 1
ATOM 1377 C C . LEU A 1 174 ? -7.298 -2.249 20.136 1.00 95.06 174 LEU A C 1
ATOM 1379 O O . LEU A 1 174 ? -6.217 -2.579 20.640 1.00 95.06 174 LEU A O 1
ATOM 1383 N N . PRO A 1 175 ? -7.481 -1.041 19.568 1.00 94.81 175 PRO A N 1
ATOM 1384 C CA . PRO A 1 175 ? -6.473 0.012 19.616 1.00 94.81 175 PRO A CA 1
ATOM 1385 C C . PRO A 1 175 ? -5.951 0.222 21.050 1.00 94.81 175 PRO A C 1
ATOM 1387 O O . PRO A 1 175 ? -6.765 0.246 21.975 1.00 94.81 175 PRO A O 1
ATOM 1390 N N . PRO A 1 176 ? -4.630 0.381 21.260 1.00 93.19 176 PRO A N 1
ATOM 1391 C CA . PRO A 1 176 ? -4.050 0.438 22.607 1.00 93.19 176 PRO A CA 1
ATOM 1392 C C . PRO A 1 176 ? -4.628 1.536 23.507 1.00 93.19 176 PRO A C 1
ATOM 1394 O O . PRO A 1 176 ? -4.739 1.337 24.710 1.00 93.19 176 PRO A O 1
ATOM 1397 N N . GLU A 1 177 ? -5.041 2.654 22.910 1.00 92.62 177 GLU A N 1
ATOM 1398 C CA . GLU A 1 177 ? -5.606 3.817 23.606 1.00 92.62 177 GLU A CA 1
ATOM 1399 C C . GLU A 1 177 ? -7.129 3.715 23.824 1.00 92.62 177 GLU A C 1
ATOM 1401 O O . GLU A 1 177 ? -7.776 4.709 24.134 1.00 92.62 177 GLU A O 1
ATOM 1406 N N . THR A 1 178 ? -7.726 2.528 23.658 1.00 93.88 178 THR A N 1
ATOM 1407 C CA . THR A 1 178 ? -9.163 2.329 23.906 1.00 93.88 178 THR A CA 1
ATOM 1408 C C . THR A 1 178 ? -9.496 2.639 25.365 1.00 93.88 178 THR A C 1
ATOM 1410 O O . THR A 1 178 ? -9.009 1.975 26.285 1.00 93.88 178 THR A O 1
ATOM 1413 N N . GLU A 1 179 ? -10.380 3.610 25.584 1.00 93.44 179 GLU A N 1
ATOM 1414 C CA . GLU A 1 179 ? -10.810 3.987 26.927 1.00 93.44 179 GLU A CA 1
ATOM 1415 C C . GLU A 1 179 ? -11.542 2.840 27.642 1.00 93.44 179 GLU A C 1
ATOM 1417 O O . GLU A 1 179 ? -12.554 2.320 27.173 1.00 93.44 179 GLU A O 1
ATOM 1422 N N . LEU A 1 180 ? -11.066 2.480 28.839 1.00 96.19 180 LEU A N 1
ATOM 1423 C CA . LEU A 1 180 ? -11.723 1.488 29.704 1.00 96.19 180 LEU A CA 1
ATOM 1424 C C . LEU A 1 180 ? -12.810 2.103 30.599 1.00 96.19 180 LEU A C 1
ATOM 1426 O O . LEU A 1 180 ? -13.636 1.389 31.166 1.00 96.19 180 LEU A O 1
ATOM 1430 N N . SER A 1 181 ? -12.797 3.427 30.760 1.00 95.12 181 SER A N 1
ATOM 1431 C CA . SER A 1 181 ? -13.808 4.184 31.498 1.00 95.12 181 SER A CA 1
ATOM 1432 C C . SER A 1 181 ? -13.787 5.648 31.063 1.00 95.12 181 SER A C 1
ATOM 1434 O O . SER A 1 181 ? -12.708 6.183 30.818 1.00 95.12 181 SER A O 1
ATOM 1436 N N . ARG A 1 182 ? -14.950 6.310 31.050 1.00 93.94 182 ARG A N 1
ATOM 1437 C CA . ARG A 1 182 ? -15.085 7.747 30.770 1.00 93.94 182 ARG A CA 1
ATOM 1438 C C . ARG A 1 182 ? -15.705 8.443 31.974 1.00 93.94 182 ARG A C 1
ATOM 1440 O O . ARG A 1 182 ? -16.777 8.055 32.430 1.00 93.94 182 ARG A O 1
ATOM 1447 N N . GLN A 1 183 ? -15.027 9.464 32.486 1.00 95.06 183 GLN A N 1
ATOM 1448 C CA . GLN A 1 183 ? -15.517 10.260 33.611 1.00 95.06 183 GLN A CA 1
ATOM 1449 C C . GLN A 1 183 ? -16.317 11.468 33.113 1.00 95.06 183 GLN A C 1
ATOM 1451 O O . GLN A 1 183 ? -15.967 12.084 32.107 1.00 95.06 183 GLN A O 1
ATOM 1456 N N . MET A 1 184 ? -17.363 11.834 33.854 1.00 95.12 184 MET A N 1
ATOM 1457 C CA . MET A 1 184 ? -18.098 13.088 33.685 1.00 95.12 184 MET A CA 1
ATOM 1458 C C . MET A 1 184 ? -18.050 13.848 35.009 1.00 95.12 184 MET A C 1
ATOM 1460 O O . MET A 1 184 ? -18.465 13.322 36.039 1.00 95.12 184 MET A O 1
ATOM 1464 N N . THR A 1 185 ? -17.556 15.085 34.991 1.00 93.69 185 THR A N 1
ATOM 1465 C CA . THR A 1 185 ? -17.536 15.935 36.187 1.00 93.69 185 THR A CA 1
ATOM 1466 C C . THR A 1 185 ? -18.964 16.292 36.599 1.00 93.69 185 THR A C 1
ATOM 1468 O O . THR A 1 185 ? -19.710 16.873 35.812 1.00 93.69 185 THR A O 1
ATOM 1471 N N . THR A 1 186 ? -19.340 15.970 37.836 1.00 94.88 186 THR A N 1
ATOM 1472 C CA . THR A 1 186 ? -20.661 16.274 38.408 1.00 94.88 186 THR A CA 1
ATOM 1473 C C . THR A 1 186 ? -20.551 17.268 39.563 1.00 94.88 186 THR A C 1
ATOM 1475 O O . THR A 1 186 ? -19.462 17.556 40.060 1.00 94.88 186 THR A O 1
ATOM 1478 N N . SER A 1 187 ? -21.690 17.787 40.025 1.00 93.88 187 SER A N 1
ATOM 1479 C CA . SER A 1 187 ? -21.751 18.478 41.316 1.00 93.88 187 SER A CA 1
ATOM 1480 C C . SER A 1 187 ? -21.630 17.464 42.463 1.00 93.88 187 SER A C 1
ATOM 1482 O O . SER A 1 187 ? -21.809 16.261 42.265 1.00 93.88 187 SER A O 1
ATOM 1484 N N . THR A 1 188 ? -21.361 17.942 43.680 1.00 93.56 188 THR A N 1
ATOM 1485 C CA . THR A 1 188 ? -21.215 17.102 44.881 1.00 93.56 188 THR A CA 1
ATOM 1486 C C . THR A 1 188 ? -22.493 16.330 45.225 1.00 93.56 188 THR A C 1
ATOM 1488 O O . THR A 1 188 ? -22.426 15.253 45.807 1.00 93.56 188 THR A O 1
ATOM 1491 N N . THR A 1 189 ? -23.667 16.878 44.891 1.00 96.06 189 THR A N 1
ATOM 1492 C CA . THR A 1 189 ? -24.975 16.329 45.302 1.00 96.06 189 THR A CA 1
ATOM 1493 C C . THR A 1 189 ? -26.009 16.270 44.176 1.00 96.06 189 THR A C 1
ATOM 1495 O O . THR A 1 189 ? -27.177 15.986 44.427 1.00 9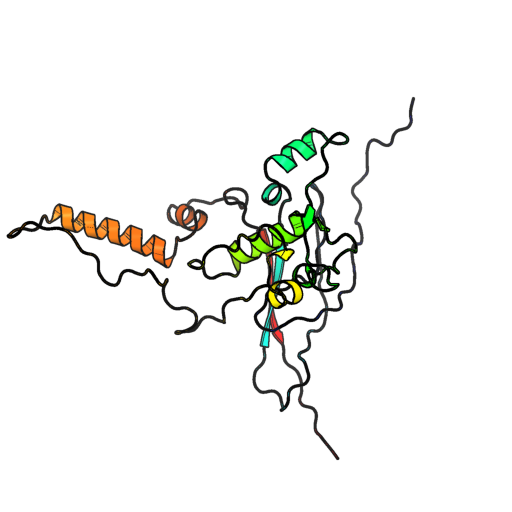6.06 189 THR A O 1
ATOM 1498 N N . SER A 1 190 ? -25.617 16.553 42.932 1.00 93.69 190 SER A N 1
ATOM 1499 C CA . SER A 1 190 ? -26.522 16.507 41.778 1.00 93.69 190 SER A CA 1
ATOM 1500 C C . SER A 1 190 ? -25.776 16.183 40.485 1.00 93.69 190 SER A C 1
ATOM 1502 O O . SER A 1 190 ? -24.587 16.477 40.338 1.00 93.69 190 SER A O 1
ATOM 1504 N N . ILE A 1 191 ? -26.494 15.578 39.540 1.00 93.94 191 ILE A N 1
ATOM 1505 C CA . ILE A 1 191 ? -26.019 15.283 38.189 1.00 93.94 191 ILE A CA 1
ATOM 1506 C C . ILE A 1 191 ? -26.951 15.951 37.178 1.00 93.94 191 ILE A C 1
ATOM 1508 O O . ILE A 1 191 ? -28.173 15.888 37.314 1.00 93.94 191 ILE A O 1
ATOM 1512 N N . ASP A 1 192 ? -26.370 16.605 36.177 1.00 95.62 192 ASP A N 1
ATOM 1513 C CA . ASP A 1 192 ? -27.129 17.161 35.062 1.00 95.62 192 ASP A CA 1
ATOM 1514 C C . ASP A 1 192 ? 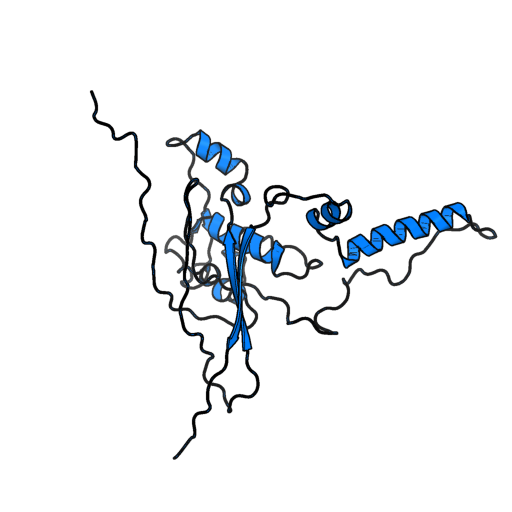-27.510 16.033 34.092 1.00 95.62 192 ASP A C 1
ATOM 1516 O O . ASP A 1 192 ? -26.646 15.450 33.440 1.00 95.62 192 ASP A O 1
ATOM 1520 N N . ILE A 1 193 ? -28.805 15.721 33.998 1.00 94.75 193 ILE A N 1
ATOM 1521 C CA . ILE A 1 193 ? -29.329 14.665 33.117 1.00 94.75 193 ILE A CA 1
ATOM 1522 C C . ILE A 1 193 ? -29.133 15.037 31.639 1.00 94.75 193 ILE A C 1
ATOM 1524 O O . ILE A 1 193 ? -28.846 14.165 30.818 1.00 94.75 193 ILE A O 1
ATOM 1528 N N . MET A 1 194 ? -29.240 16.324 31.291 1.00 95.75 194 MET A N 1
ATOM 1529 C CA . MET A 1 194 ? -28.993 16.788 29.923 1.00 95.75 194 MET A CA 1
ATOM 1530 C C . MET A 1 194 ? -27.501 16.696 29.591 1.00 95.75 194 MET A C 1
ATOM 1532 O O . MET A 1 194 ? -27.132 16.183 28.534 1.00 95.75 194 MET A O 1
ATOM 1536 N N . GLY A 1 195 ? -26.647 17.120 30.523 1.00 94.81 195 GLY A N 1
ATOM 1537 C CA . GLY A 1 195 ? -2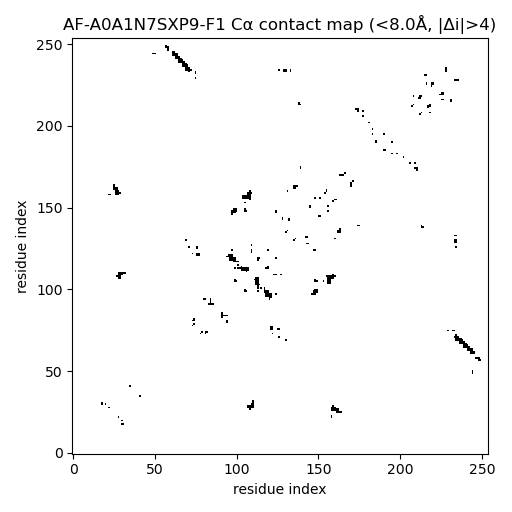5.196 16.972 30.432 1.00 94.81 195 GLY A CA 1
ATOM 1538 C C . GLY A 1 195 ? -24.750 15.512 30.330 1.00 94.81 195 GLY A C 1
ATOM 1539 O O . GLY A 1 195 ? -23.853 15.207 29.548 1.00 94.81 195 GLY A O 1
ATOM 1540 N N . LEU A 1 196 ? -25.409 14.595 31.044 1.00 95.19 196 LEU A N 1
ATOM 1541 C CA . LEU A 1 196 ? -25.132 13.160 30.967 1.00 95.19 196 LEU A CA 1
ATOM 1542 C C . LEU A 1 196 ? -25.457 12.599 29.581 1.00 95.19 196 LEU A C 1
ATOM 1544 O O . LEU A 1 196 ? -24.651 11.866 29.011 1.00 95.19 196 LEU A O 1
ATOM 1548 N N . GLN A 1 197 ? -26.598 12.982 29.005 1.00 95.75 197 GLN A N 1
ATOM 1549 C CA . GLN A 1 197 ? -26.952 12.592 27.640 1.00 95.75 197 GLN A CA 1
ATOM 1550 C C . GLN A 1 197 ? -25.934 13.124 26.619 1.00 95.75 197 GLN A C 1
ATOM 1552 O O . GLN A 1 197 ? -25.524 12.392 25.718 1.00 95.75 197 GLN A O 1
ATOM 1557 N N . ALA A 1 198 ? -25.488 14.375 26.772 1.00 95.75 198 ALA A N 1
ATOM 1558 C CA . ALA A 1 198 ? -24.449 14.952 25.921 1.00 95.75 198 ALA A CA 1
ATOM 1559 C C . ALA A 1 198 ? -23.097 14.233 26.087 1.00 95.75 198 ALA A C 1
ATOM 1561 O O . ALA A 1 198 ? -22.402 13.994 25.100 1.00 95.75 198 ALA A O 1
ATOM 1562 N N . ALA A 1 199 ? -22.740 13.828 27.309 1.00 95.62 199 ALA A N 1
ATOM 1563 C CA . ALA A 1 199 ? -21.526 13.063 27.576 1.00 95.62 199 ALA A CA 1
ATOM 1564 C C . ALA A 1 199 ? -21.540 11.696 26.871 1.00 95.62 199 ALA A C 1
ATOM 1566 O O . ALA A 1 199 ? -2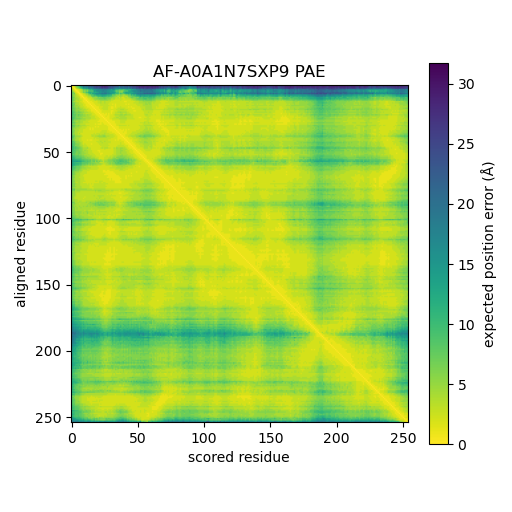0.537 11.321 26.265 1.00 95.62 199 ALA A O 1
ATOM 1567 N N . TYR A 1 200 ? -22.677 10.989 26.875 1.00 96.31 200 TYR A N 1
ATOM 1568 C CA . TYR A 1 200 ? -22.836 9.744 26.113 1.00 96.31 200 TYR A CA 1
ATOM 1569 C C . TYR A 1 200 ? -22.744 9.959 24.599 1.00 96.31 200 TYR A C 1
ATOM 1571 O O . TYR A 1 200 ? -22.118 9.153 23.914 1.00 96.31 200 TYR A O 1
ATOM 1579 N N . ALA A 1 201 ? -23.323 11.042 24.072 1.00 96.12 201 ALA A N 1
ATOM 1580 C CA . ALA A 1 201 ? -23.222 11.364 22.649 1.00 96.12 201 ALA A CA 1
ATOM 1581 C C . ALA A 1 201 ? -21.765 11.620 22.220 1.00 96.12 201 ALA A C 1
ATOM 1583 O O . ALA A 1 201 ? -21.335 11.112 21.188 1.00 96.12 201 ALA A O 1
ATOM 1584 N N . ASN A 1 202 ? -20.988 12.334 23.040 1.00 96.12 202 ASN A N 1
ATOM 1585 C CA . ASN A 1 202 ? -19.560 12.542 22.790 1.00 96.12 202 ASN A CA 1
ATOM 1586 C C . ASN A 1 202 ? -18.778 11.220 22.847 1.00 96.12 202 ASN A C 1
ATOM 1588 O O . ASN A 1 202 ? -17.979 10.942 21.956 1.00 96.12 202 ASN A O 1
ATOM 1592 N N . LEU A 1 203 ? -19.044 10.378 23.855 1.00 95.38 203 LEU A N 1
ATOM 1593 C CA . LEU A 1 203 ? -18.400 9.067 23.979 1.00 95.38 203 LEU A CA 1
ATOM 1594 C C . LEU A 1 203 ? -18.669 8.185 22.754 1.00 95.38 203 LEU A C 1
ATOM 1596 O O . LEU A 1 203 ? -17.757 7.520 22.278 1.00 95.38 203 LEU A O 1
ATOM 1600 N N . HIS A 1 204 ? -19.892 8.207 22.218 1.00 95.44 204 HIS A N 1
ATOM 1601 C CA . HIS A 1 204 ? -20.225 7.479 20.994 1.00 95.44 204 HIS A CA 1
ATOM 1602 C C . HIS A 1 204 ? -19.333 7.914 19.825 1.00 95.44 204 HIS A C 1
ATOM 1604 O O . HIS A 1 204 ? -18.731 7.074 19.161 1.00 95.44 204 HIS A O 1
ATOM 1610 N N . THR A 1 205 ? -19.201 9.224 19.594 1.00 94.62 205 THR A N 1
ATOM 1611 C CA . THR A 1 205 ? -18.375 9.736 18.491 1.00 94.62 205 THR A CA 1
ATOM 1612 C C . THR A 1 205 ? -16.884 9.472 18.684 1.00 94.62 205 THR A C 1
ATOM 1614 O O . THR A 1 205 ? -16.183 9.250 17.696 1.00 94.62 205 THR A O 1
ATOM 1617 N N . ASP A 1 206 ? -16.401 9.481 19.929 1.00 94.00 206 ASP A N 1
ATOM 1618 C CA . ASP A 1 206 ? -15.009 9.161 20.259 1.00 94.00 206 ASP A CA 1
ATOM 1619 C C . ASP A 1 206 ? -14.733 7.669 19.994 1.00 94.00 206 ASP A C 1
ATOM 1621 O O . ASP A 1 206 ? -13.813 7.328 19.253 1.00 94.00 206 ASP A O 1
ATOM 1625 N N . GLN A 1 207 ? -15.605 6.774 20.473 1.00 93.50 207 GLN A N 1
ATOM 1626 C CA . GLN A 1 207 ? -15.475 5.326 20.267 1.00 93.50 207 GLN A CA 1
ATOM 1627 C C . GLN A 1 207 ? -15.511 4.922 18.790 1.00 93.50 207 GLN A C 1
ATOM 1629 O O . GLN A 1 207 ? -14.720 4.084 18.356 1.00 93.50 207 GLN A O 1
ATOM 1634 N N . GLU A 1 208 ? -16.406 5.503 17.987 1.00 92.56 208 GLU A N 1
ATOM 1635 C CA . GLU A 1 208 ? -16.442 5.197 16.553 1.00 92.56 208 GLU A CA 1
ATOM 1636 C C . GLU A 1 208 ? -15.153 5.635 15.839 1.00 92.56 208 GLU A C 1
ATOM 1638 O O . GLU A 1 208 ? -14.675 4.935 14.938 1.00 92.56 208 GLU A O 1
ATOM 1643 N N . ARG A 1 209 ? -14.570 6.775 16.240 1.00 92.56 209 ARG A N 1
ATOM 1644 C CA . ARG A 1 209 ? -13.279 7.248 15.716 1.00 92.56 209 ARG A CA 1
ATOM 1645 C C . ARG A 1 209 ? -12.150 6.306 16.086 1.00 92.56 209 ARG A C 1
ATOM 1647 O O . ARG A 1 209 ? -11.373 5.937 15.206 1.00 92.56 209 ARG A O 1
ATOM 1654 N N . ASP A 1 210 ? -12.111 5.869 17.336 1.00 90.88 210 ASP A N 1
ATOM 1655 C CA . ASP A 1 210 ? -11.071 4.975 17.825 1.00 90.88 210 ASP A CA 1
ATOM 1656 C C . ASP A 1 210 ? -11.136 3.609 17.145 1.00 90.88 210 ASP A C 1
ATOM 1658 O O . ASP A 1 210 ? -10.115 3.100 16.685 1.00 90.88 210 ASP A O 1
ATOM 1662 N N . TYR A 1 211 ? -12.321 3.013 17.021 1.00 90.00 211 TYR A N 1
ATOM 1663 C CA . TYR A 1 211 ? -12.445 1.654 16.494 1.00 90.00 211 TYR A CA 1
ATOM 1664 C C . TYR A 1 211 ? -12.396 1.572 14.971 1.00 90.00 211 TYR A C 1
ATOM 1666 O O . TYR A 1 211 ? -11.802 0.635 14.431 1.00 90.00 211 TYR A O 1
ATOM 1674 N N . PHE A 1 212 ? -13.034 2.514 14.273 1.00 91.06 212 PHE A N 1
ATOM 1675 C CA . PHE A 1 212 ? -13.349 2.340 12.854 1.00 91.06 212 PHE A CA 1
ATOM 1676 C C . PHE A 1 212 ? -12.969 3.530 11.978 1.00 91.06 212 PHE A C 1
ATOM 1678 O O . PHE A 1 212 ? -12.763 3.334 10.785 1.00 91.06 212 PHE A O 1
ATOM 1685 N N . MET A 1 213 ? -12.859 4.741 12.533 1.00 93.62 213 MET A N 1
ATOM 1686 C CA . MET A 1 213 ? -12.641 5.961 11.746 1.00 93.62 213 MET A CA 1
ATOM 1687 C C . MET A 1 213 ? -11.332 6.679 12.083 1.00 93.62 213 MET A C 1
ATOM 1689 O O . MET A 1 213 ? -11.290 7.904 12.209 1.00 93.62 213 MET A O 1
ATOM 1693 N N . GLN A 1 214 ? -10.238 5.920 12.178 1.00 90.38 214 GLN A N 1
ATOM 1694 C CA . GLN A 1 214 ? -8.903 6.481 12.423 1.00 90.38 214 GLN A CA 1
ATOM 1695 C C . GLN A 1 214 ? -8.332 7.237 11.214 1.00 90.38 214 GLN A C 1
ATOM 1697 O O . GLN A 1 214 ? -7.325 7.934 11.330 1.00 90.38 214 GLN A O 1
ATOM 1702 N N . ARG A 1 215 ? -8.955 7.107 10.037 1.00 92.56 215 ARG A N 1
ATOM 1703 C CA . ARG A 1 215 ? -8.530 7.789 8.813 1.00 92.56 215 ARG A CA 1
ATOM 1704 C C . ARG A 1 215 ? -9.587 8.759 8.334 1.00 92.56 215 ARG A C 1
ATOM 1706 O O . ARG A 1 215 ? -10.786 8.532 8.467 1.00 92.56 215 ARG A O 1
ATOM 1713 N N . TYR A 1 216 ? -9.122 9.826 7.690 1.00 93.38 216 TYR A N 1
ATOM 1714 C CA . TYR A 1 216 ? -9.994 10.868 7.160 1.00 93.38 216 TYR A CA 1
ATOM 1715 C C . TYR A 1 216 ? -11.075 10.318 6.217 1.00 93.38 216 TYR A C 1
ATOM 1717 O O . TYR A 1 216 ? -12.238 10.693 6.337 1.00 93.38 216 TYR A O 1
ATOM 1725 N N . HIS A 1 217 ? -10.727 9.404 5.305 1.00 92.38 217 HIS A N 1
ATOM 1726 C CA . HIS A 1 217 ? -11.711 8.842 4.378 1.00 92.38 217 HIS A CA 1
ATOM 1727 C C . HIS A 1 217 ? -12.778 7.985 5.067 1.00 92.38 217 HIS A C 1
ATOM 1729 O O . HIS A 1 217 ? -13.921 8.003 4.616 1.00 92.38 217 HIS A O 1
ATOM 1735 N N . ASP A 1 218 ? -12.441 7.305 6.164 1.00 93.88 218 ASP A N 1
ATOM 1736 C CA . ASP A 1 218 ? -13.405 6.533 6.952 1.00 93.88 218 ASP A CA 1
ATOM 1737 C C . ASP A 1 218 ? -14.398 7.471 7.652 1.00 93.88 218 ASP A C 1
ATOM 1739 O O . ASP A 1 218 ? -15.606 7.239 7.606 1.00 93.88 218 ASP A O 1
ATOM 1743 N N . VAL A 1 219 ? -13.908 8.597 8.193 1.00 94.94 219 VAL A N 1
ATOM 1744 C CA . VAL A 1 219 ? -14.763 9.657 8.755 1.00 94.94 219 VAL A CA 1
ATOM 1745 C C . VAL A 1 219 ? -15.702 10.218 7.692 1.00 94.94 219 VAL A C 1
ATOM 1747 O O . VAL A 1 219 ? -16.888 10.355 7.938 1.00 94.94 219 VAL A O 1
ATOM 1750 N N . ILE A 1 220 ? -15.226 10.534 6.488 1.00 95.44 220 ILE A N 1
ATOM 1751 C CA . ILE A 1 220 ? -16.120 11.049 5.436 1.00 95.44 220 ILE A CA 1
ATOM 1752 C C . ILE A 1 220 ? -17.132 9.987 4.985 1.00 95.44 220 ILE A C 1
ATOM 1754 O O . ILE A 1 220 ? -18.283 10.315 4.685 1.00 95.44 220 ILE A O 1
ATOM 1758 N N . SER A 1 221 ? -16.730 8.716 4.964 1.00 94.88 221 SER A N 1
ATOM 1759 C CA . SER A 1 221 ? -17.619 7.612 4.611 1.00 94.88 221 SER A CA 1
ATOM 1760 C C . SER A 1 221 ? -18.740 7.409 5.631 1.00 94.88 221 SER A C 1
ATOM 1762 O O . SER A 1 221 ? -19.835 7.018 5.227 1.00 94.88 221 SER A O 1
ATOM 1764 N N . SER A 1 222 ? -18.523 7.686 6.921 1.00 94.50 222 SER A N 1
ATOM 1765 C CA . SER A 1 222 ? -19.585 7.558 7.934 1.00 94.50 222 SER A CA 1
ATOM 1766 C C . SER A 1 222 ? -20.701 8.588 7.759 1.00 94.50 222 SER A C 1
ATOM 1768 O O . SER A 1 222 ? -21.857 8.307 8.063 1.00 94.50 222 SER A O 1
ATOM 1770 N N . PHE A 1 223 ? -20.394 9.734 7.146 1.00 95.56 223 PHE A N 1
ATOM 1771 C CA . PHE A 1 223 ? -21.383 10.728 6.717 1.00 95.56 223 PHE A CA 1
ATOM 1772 C C . PHE A 1 223 ? -22.087 10.351 5.397 1.00 95.56 223 PHE A C 1
ATOM 1774 O O . PHE A 1 223 ? -22.869 11.140 4.868 1.00 95.56 223 PHE A O 1
ATOM 1781 N N . GLY A 1 224 ? -21.805 9.175 4.823 1.00 95.25 224 GLY A N 1
ATOM 1782 C CA . GLY A 1 224 ? -22.316 8.752 3.514 1.00 95.25 224 GLY A CA 1
ATOM 1783 C C . GLY A 1 224 ? -21.620 9.427 2.325 1.00 95.25 224 GLY A C 1
ATOM 1784 O O . GLY A 1 224 ? -22.082 9.315 1.187 1.00 95.25 224 GLY A O 1
ATOM 1785 N N . GLY A 1 225 ? -20.516 10.139 2.575 1.00 95.81 225 GLY A N 1
ATOM 1786 C CA . GLY A 1 225 ? -19.695 10.768 1.549 1.00 95.81 225 GLY A CA 1
ATOM 1787 C C . GLY A 1 225 ? -18.739 9.787 0.867 1.00 95.81 225 GLY A C 1
ATOM 1788 O O . GLY A 1 225 ? -18.584 8.635 1.266 1.00 95.81 225 GLY A O 1
ATOM 1789 N N . LYS A 1 226 ? -18.059 10.260 -0.180 1.00 94.75 226 LYS A N 1
ATOM 1790 C CA . LYS A 1 226 ? -16.974 9.531 -0.853 1.00 94.75 226 LYS A CA 1
ATOM 1791 C C . LYS A 1 226 ? -15.781 10.458 -1.027 1.00 94.75 226 LYS A C 1
ATOM 1793 O O . LYS A 1 226 ? -15.958 11.624 -1.368 1.00 94.75 226 LYS A O 1
ATOM 1798 N N . THR A 1 227 ? -14.574 9.933 -0.847 1.00 94.44 227 THR A N 1
ATOM 1799 C CA . THR A 1 227 ? -13.326 10.671 -1.080 1.00 94.44 227 THR A CA 1
ATOM 1800 C C . THR A 1 227 ? -12.565 10.057 -2.248 1.00 94.44 227 THR A C 1
ATOM 1802 O O . THR A 1 227 ? -12.429 8.836 -2.356 1.00 94.44 227 THR A O 1
ATOM 1805 N N . SER A 1 228 ? -12.035 10.894 -3.139 1.00 95.81 228 SER A N 1
ATOM 1806 C CA . SER A 1 228 ? -11.079 10.442 -4.154 1.00 95.81 228 SER A CA 1
ATOM 1807 C C . SER A 1 228 ? -9.768 10.019 -3.496 1.00 95.81 228 SER A C 1
ATOM 1809 O O . SER A 1 228 ? -9.433 10.510 -2.420 1.00 95.81 228 SER A O 1
ATOM 1811 N N . TYR A 1 229 ? -8.992 9.161 -4.157 1.00 94.06 229 TYR A N 1
ATOM 1812 C CA . TYR A 1 229 ? -7.650 8.790 -3.687 1.00 94.06 229 TYR A CA 1
ATOM 1813 C C . TYR A 1 229 ? -6.664 9.974 -3.685 1.00 94.06 229 TYR A C 1
ATOM 1815 O O . TYR A 1 229 ? -5.672 9.965 -2.968 1.00 94.06 229 TYR A O 1
ATOM 1823 N N . ASP A 1 230 ? -6.963 11.028 -4.450 1.00 93.94 230 ASP A N 1
ATOM 1824 C CA . ASP A 1 230 ? -6.241 12.304 -4.408 1.00 93.94 230 ASP A CA 1
ATOM 1825 C C . ASP A 1 230 ? -6.531 13.139 -3.148 1.00 93.94 230 ASP A C 1
ATOM 1827 O O . ASP A 1 230 ? -5.777 14.060 -2.857 1.00 93.94 230 ASP A O 1
ATOM 1831 N N . ALA A 1 231 ? -7.625 12.872 -2.420 1.00 91.31 231 ALA A N 1
ATOM 1832 C CA . ALA A 1 231 ? -8.025 13.710 -1.285 1.00 91.31 231 ALA A CA 1
ATOM 1833 C C . ALA A 1 231 ? -7.107 13.518 -0.068 1.00 91.31 231 ALA A C 1
ATOM 1835 O O . ALA A 1 231 ? -6.891 14.446 0.702 1.00 91.31 231 ALA A O 1
ATOM 1836 N N . ASP A 1 232 ? -6.565 12.314 0.088 1.00 91.62 232 ASP A N 1
ATOM 1837 C CA . ASP A 1 232 ? -5.662 11.916 1.167 1.00 91.62 232 ASP A CA 1
ATOM 1838 C C . ASP A 1 232 ? -4.359 11.292 0.640 1.00 91.62 232 ASP A C 1
ATOM 1840 O O . ASP A 1 232 ? -3.620 10.671 1.399 1.00 91.62 232 ASP A O 1
ATOM 1844 N N . ASN A 1 233 ? -4.057 11.472 -0.655 1.00 93.81 233 ASN A N 1
ATOM 1845 C CA . ASN A 1 233 ? -2.859 10.950 -1.328 1.00 93.81 233 ASN A CA 1
ATOM 1846 C C . ASN A 1 233 ? -2.629 9.441 -1.118 1.00 93.81 233 ASN A C 1
ATOM 1848 O O . ASN A 1 233 ? -1.485 8.978 -1.027 1.00 93.81 233 ASN A O 1
ATOM 1852 N N . ARG A 1 234 ? -3.708 8.656 -1.027 1.00 95.44 234 ARG A N 1
ATOM 1853 C CA . ARG A 1 234 ? -3.595 7.205 -0.870 1.00 95.44 234 ARG A CA 1
ATOM 1854 C C . ARG A 1 234 ? -3.291 6.539 -2.219 1.00 95.44 234 ARG A C 1
ATOM 1856 O O . ARG A 1 234 ? -3.931 6.867 -3.222 1.00 95.44 234 ARG A O 1
ATOM 1863 N N . PRO A 1 235 ? -2.371 5.560 -2.263 1.00 98.00 235 PRO A N 1
ATOM 1864 C CA . PRO A 1 235 ? -2.185 4.713 -3.437 1.00 98.00 235 PRO A CA 1
ATOM 1865 C C . PRO A 1 235 ? -3.491 4.036 -3.839 1.00 98.00 235 PRO A C 1
ATOM 1867 O O . PRO A 1 235 ? -4.232 3.565 -2.977 1.00 98.00 235 PRO A O 1
ATOM 1870 N N . LEU A 1 236 ? -3.773 3.953 -5.134 1.00 98.00 236 LEU A N 1
ATOM 1871 C CA . LEU A 1 236 ? -4.953 3.252 -5.629 1.00 98.00 236 LEU A CA 1
ATOM 1872 C C . LEU A 1 236 ? -4.650 1.754 -5.706 1.00 98.00 236 LEU A C 1
ATOM 1874 O O . LEU A 1 236 ? -3.763 1.351 -6.453 1.00 98.00 236 LEU A O 1
ATOM 1878 N N . LEU A 1 237 ? -5.386 0.928 -4.962 1.00 98.12 237 LEU A N 1
ATOM 1879 C CA . LEU A 1 237 ? -5.340 -0.523 -5.136 1.00 98.12 237 LEU A CA 1
ATOM 1880 C C . LEU A 1 237 ? -6.034 -0.886 -6.455 1.00 98.12 237 LEU A C 1
ATOM 1882 O O . LEU A 1 237 ? -7.241 -0.696 -6.586 1.00 98.12 237 LEU A O 1
ATOM 1886 N N . VAL A 1 238 ? -5.267 -1.389 -7.419 1.00 97.81 238 VAL A N 1
ATOM 1887 C CA . VAL A 1 238 ? -5.771 -1.791 -8.741 1.00 97.81 238 VAL A CA 1
ATOM 1888 C C . VAL A 1 238 ? -6.230 -3.243 -8.710 1.00 97.81 238 VAL A C 1
ATOM 1890 O O . VAL A 1 238 ? -7.316 -3.557 -9.186 1.00 97.81 238 VAL A O 1
ATOM 1893 N N . MET A 1 239 ? -5.414 -4.122 -8.126 1.00 98.00 239 MET A N 1
ATOM 1894 C CA . MET A 1 239 ? -5.699 -5.551 -8.050 1.00 98.00 239 MET A CA 1
ATOM 1895 C C . MET A 1 239 ? -5.102 -6.161 -6.783 1.00 98.00 239 MET A C 1
ATOM 1897 O O . MET A 1 239 ? -4.033 -5.753 -6.322 1.00 98.00 239 MET A O 1
ATOM 1901 N N . ARG A 1 240 ? -5.791 -7.166 -6.241 1.00 98.06 240 ARG A N 1
ATOM 1902 C CA . ARG A 1 240 ? -5.284 -8.050 -5.192 1.00 98.06 240 ARG A CA 1
ATOM 1903 C C . ARG A 1 240 ? -5.627 -9.490 -5.548 1.00 98.06 240 ARG A C 1
ATOM 1905 O O . ARG A 1 240 ? -6.795 -9.798 -5.772 1.00 98.06 240 ARG A O 1
ATOM 1912 N N . SER A 1 241 ? -4.631 -10.361 -5.485 1.00 97.38 241 SER A N 1
ATOM 1913 C CA . SER A 1 241 ? -4.794 -11.810 -5.590 1.00 97.38 241 SER A CA 1
ATOM 1914 C C . SER A 1 241 ? -4.328 -12.468 -4.297 1.00 97.38 241 SER A C 1
ATOM 1916 O O . SER A 1 241 ? -3.287 -12.099 -3.756 1.00 97.38 241 SER A O 1
ATOM 1918 N N . ASN A 1 242 ? -5.094 -13.438 -3.801 1.00 97.56 242 ASN A N 1
ATOM 1919 C CA . ASN A 1 242 ? -4.759 -14.230 -2.620 1.00 97.56 242 ASN A CA 1
ATOM 1920 C C . ASN A 1 242 ? -4.818 -15.719 -2.979 1.00 97.56 242 ASN A C 1
ATOM 1922 O O . ASN A 1 242 ? -5.754 -16.150 -3.653 1.00 97.56 242 ASN A O 1
ATOM 1926 N N . LEU A 1 243 ? -3.818 -16.487 -2.549 1.00 97.06 243 LEU A N 1
ATOM 1927 C CA . LEU A 1 243 ? -3.733 -17.926 -2.797 1.00 97.06 243 LEU A CA 1
ATOM 1928 C C . LEU A 1 243 ? -2.997 -18.654 -1.666 1.00 97.06 243 LEU A C 1
ATOM 1930 O O . LEU A 1 243 ? -2.257 -18.045 -0.892 1.00 97.06 243 LEU A O 1
ATOM 1934 N N . TRP A 1 244 ? -3.181 -19.970 -1.594 1.00 97.50 244 TRP A N 1
ATOM 1935 C CA . TRP A 1 244 ? -2.434 -20.857 -0.701 1.00 97.50 244 TRP A CA 1
ATOM 1936 C C . TRP A 1 244 ? -1.319 -21.548 -1.480 1.00 97.50 244 TRP A C 1
ATOM 1938 O O . TRP A 1 244 ? -1.563 -22.121 -2.541 1.00 97.50 244 TRP A O 1
ATOM 1948 N N . ALA A 1 245 ? -0.095 -21.479 -0.965 1.00 95.88 245 ALA A N 1
ATOM 1949 C CA . ALA A 1 245 ? 1.050 -22.178 -1.529 1.00 95.88 245 ALA A CA 1
ATOM 1950 C C . ALA A 1 245 ? 1.259 -23.504 -0.789 1.00 95.88 245 ALA A C 1
ATOM 1952 O O . ALA A 1 245 ? 1.530 -23.507 0.414 1.00 95.88 245 ALA A O 1
ATOM 1953 N N . SER A 1 246 ? 1.144 -24.603 -1.536 1.00 95.88 246 SER A N 1
ATOM 1954 C CA . SER A 1 246 ? 1.338 -25.979 -1.069 1.00 95.88 246 SER A CA 1
ATOM 1955 C C . SER A 1 246 ? 2.355 -26.718 -1.953 1.00 95.88 246 SER A C 1
ATOM 1957 O O . SER A 1 246 ? 2.926 -26.134 -2.880 1.00 95.88 246 SER A O 1
ATOM 1959 N N . GLY A 1 247 ? 2.605 -27.997 -1.672 1.00 95.88 247 GLY A N 1
ATOM 1960 C CA . GLY A 1 247 ? 3.595 -28.814 -2.375 1.00 95.88 247 GLY A CA 1
ATOM 1961 C C . GLY A 1 247 ? 3.409 -30.314 -2.151 1.00 95.88 247 GLY A C 1
ATOM 1962 O O . GLY A 1 247 ? 2.298 -30.786 -1.938 1.00 95.88 247 GLY A O 1
ATOM 1963 N N . TYR A 1 248 ? 4.510 -31.061 -2.209 1.00 96.94 248 TYR A N 1
ATOM 1964 C CA . TYR A 1 248 ? 4.549 -32.495 -1.928 1.00 96.94 248 TYR A CA 1
ATOM 1965 C C . TYR A 1 248 ? 5.782 -32.848 -1.084 1.00 96.94 248 TYR A C 1
ATOM 1967 O O . TYR A 1 248 ? 6.785 -32.131 -1.120 1.00 96.94 248 TYR A O 1
ATOM 1975 N N . ASP A 1 249 ? 5.697 -33.949 -0.336 1.00 96.88 249 ASP A N 1
ATOM 1976 C CA . ASP A 1 249 ? 6.816 -34.489 0.437 1.00 96.88 249 ASP A CA 1
ATOM 1977 C C . ASP A 1 249 ? 7.760 -35.307 -0.448 1.00 96.88 249 ASP A C 1
ATOM 1979 O O . ASP A 1 249 ? 7.346 -35.927 -1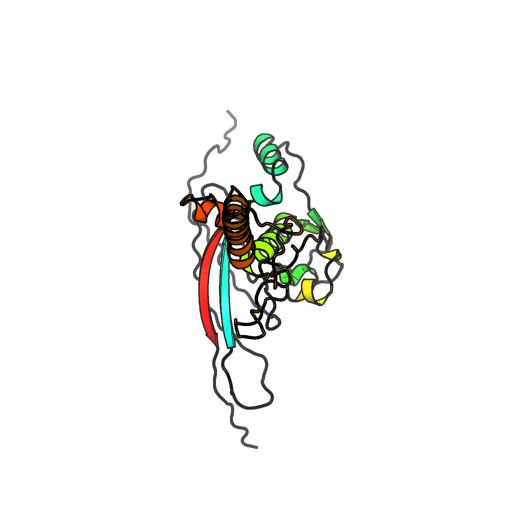.427 1.00 96.88 249 ASP A O 1
ATOM 1983 N N . VAL A 1 250 ? 9.044 -35.304 -0.096 1.00 96.69 250 VAL A N 1
ATOM 1984 C CA . VAL A 1 250 ? 10.071 -36.086 -0.788 1.00 96.69 250 VAL A CA 1
ATOM 1985 C C . VAL A 1 250 ? 10.534 -37.205 0.136 1.00 96.69 250 VAL A C 1
ATOM 1987 O O . VAL A 1 250 ? 11.091 -36.932 1.200 1.00 96.69 250 VAL A O 1
ATOM 1990 N N . ASP A 1 251 ? 10.320 -38.450 -0.285 1.00 95.56 251 ASP A N 1
ATOM 1991 C CA . ASP A 1 251 ? 10.734 -39.634 0.466 1.00 95.56 251 ASP A CA 1
ATOM 1992 C C . ASP A 1 251 ? 12.258 -39.821 0.387 1.00 95.56 251 ASP A C 1
ATOM 1994 O O . ASP A 1 251 ? 12.834 -39.896 -0.700 1.00 95.56 251 ASP A O 1
ATOM 1998 N N . GLY A 1 252 ? 12.919 -39.903 1.546 1.00 94.31 252 GLY A N 1
ATOM 1999 C CA . GLY A 1 252 ? 14.311 -40.351 1.644 1.00 94.31 252 GLY A CA 1
ATOM 2000 C C . GLY A 1 252 ? 14.375 -41.874 1.538 1.00 94.31 252 GLY A C 1
ATOM 2001 O O . GLY A 1 252 ? 13.645 -42.561 2.251 1.00 94.31 252 GLY A O 1
ATOM 2002 N N . THR A 1 253 ? 15.200 -42.401 0.632 1.00 95.00 253 THR A N 1
ATOM 2003 C CA . THR A 1 253 ? 15.224 -43.835 0.281 1.00 95.00 253 THR A CA 1
ATOM 2004 C C . THR A 1 253 ? 16.613 -44.476 0.396 1.00 95.00 253 THR A C 1
ATOM 2006 O O . THR A 1 253 ? 16.877 -45.454 -0.306 1.00 95.00 253 THR A O 1
ATOM 2009 N N . ASP A 1 254 ? 17.518 -43.898 1.185 1.00 82.81 254 ASP A N 1
ATOM 2010 C CA . ASP A 1 254 ? 18.880 -44.396 1.421 1.00 82.81 254 ASP A CA 1
ATOM 2011 C C . ASP A 1 254 ? 19.007 -45.344 2.629 1.00 82.81 254 ASP A C 1
ATOM 2013 O O . ASP A 1 254 ? 18.132 -45.332 3.526 1.00 82.81 254 ASP A O 1
#

InterPro domains:
  IPR003514 Microviridae F protein [PF02305] (2-187)
  IPR016184 Capsid/spike protein, ssDNA virus [SSF88645] (2-254)
  IPR037002 Microviridae F protein superfamily [G3DSA:2.60.169.10] (1-254)